Protein AF-Q9S804-F1 (afdb_monomer_lite)

InterPro domains:
  IPR002076 ELO family [PF01151] (26-269)
  IPR002076 ELO family [PTHR11157]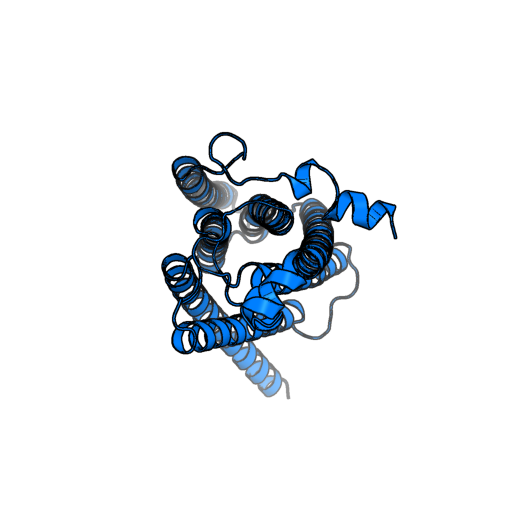 (7-269)

Foldseek 3Di:
DVVLLCVQAVPCCQFFPAQDPVPAPQQDPVSLVCLLVVLVCVLVVLLVVCVVVCVVVVDPFFDDPPCVLLVLLQVLLVLLVSLLVSLVSNLVVVCVVCVVVCVVVVDDSLCCLAFPFAPDGCGGNNNSSLSSVLVSLSSVSVVQVVCCRGVSDRDPLSSLVSSLVNVLSSLCRVQVFGNSSVLSNLVSVLSSVLSVLVSCVSVPHDHDPDPVNLVSVLVSLVVVLVSLVVLVVSQVVDPRGGTSVVSSVVSNVVSVVSNVVSVVVVVVVVVVVVVVVVVVD

pLDDT: mean 91.37, std 6.37, range [58.03, 98.44]

Secondary structure (DSSP, 8-state):
-HHHHIIIIISHHHHT-B--TTTSTT-SHHHHHHHHHHHHHHHHHHHHHHHHHHHHTT--SPPP-TTHHHHHHHHHHHHHHHHHHHHHHHHHHHHHHHHHHHHHHT--HHHHHH-PPTT--SBSHHHHHHHHHHHHHHHHHHHHHHHHHHHS---HHHHHHHHHHHHHHHHHHHTT-TTHHHHHHHHHHHHHHHHHHHHHHHTTPPPPSS-HHHHHHHHHHHHHHHHHHHHHHHHHHSTT--TTHHHHHHHHHHHHHHHHHHHHHHHHHHHHHHHHHHTT-

Sequence (281 aa):
MTTFNYYLAEHPTIVNFRWSPTQSYASTWSFLFTAVSSYIIAAVTLHLLLLITLSLSNRRRGFSLGPIPALHSLTISIISAVIFVGILLSAAAEIRDTRWLWRRTRTTALQWFLCFPVGTRASGRVFFWSYAFYLSRFLHLFRTFFSVIRRRKLSFFQLINQSSLLCISFLWLEYSQSFQVVAILLTTVSYAVVYGYRFWTEIGLRGACFPFVGNCQAILLGCMTVCHVGVLCIHLVKRGGCNGIGAWLFNSVLNAVITLLYLKFYCKTRSMMTKANHNTT

Organism: Arabidopsis thaliana (NCBI:txid3702)

Structure (mmCIF, N/CA/C/O backbone):
data_AF-Q9S804-F1
#
_entry.id   AF-Q9S804-F1
#
loop_
_atom_site.group_PDB
_atom_site.id
_atom_site.type_symbol
_atom_site.label_atom_id
_atom_site.label_alt_id
_atom_site.label_comp_id
_atom_site.label_asym_id
_atom_site.label_entity_id
_atom_site.label_seq_id
_atom_site.pdbx_PDB_ins_code
_atom_site.Cartn_x
_atom_site.Cartn_y
_atom_site.Cartn_z
_atom_site.occupancy
_atom_site.B_iso_or_equiv
_atom_site.auth_seq_id
_atom_site.auth_comp_id
_atom_site.auth_asym_id
_atom_site.auth_atom_id
_atom_site.pdbx_PDB_model_num
ATOM 1 N N . MET A 1 1 ? 3.779 -20.448 -16.461 1.00 58.03 1 MET A N 1
ATOM 2 C CA . MET A 1 1 ? 4.551 -19.283 -15.955 1.00 58.03 1 MET A CA 1
ATOM 3 C C . MET A 1 1 ? 4.546 -18.093 -16.918 1.00 58.03 1 MET A C 1
ATOM 5 O O . MET A 1 1 ? 4.488 -16.968 -16.444 1.00 58.03 1 MET A O 1
ATOM 9 N N . THR A 1 2 ? 4.551 -18.301 -18.239 1.00 79.12 2 THR A N 1
ATOM 10 C CA . THR A 1 2 ? 4.573 -17.224 -19.252 1.00 79.12 2 THR A CA 1
ATOM 11 C C . THR A 1 2 ? 3.346 -16.308 -19.204 1.00 79.12 2 THR A C 1
ATOM 13 O O . THR A 1 2 ? 3.505 -15.094 -19.177 1.00 79.12 2 THR A O 1
ATOM 16 N N . THR A 1 3 ? 2.138 -16.866 -19.085 1.00 85.00 3 THR A N 1
ATOM 17 C CA . THR A 1 3 ? 0.888 -16.084 -19.033 1.00 85.00 3 THR A CA 1
ATOM 18 C C . THR A 1 3 ? 0.801 -15.191 -17.793 1.00 85.00 3 THR A C 1
ATOM 20 O O . THR A 1 3 ? 0.477 -14.013 -17.900 1.00 85.00 3 THR A O 1
ATOM 23 N N . PHE A 1 4 ? 1.155 -15.718 -16.615 1.00 84.06 4 PHE A N 1
ATOM 24 C CA . PHE A 1 4 ? 1.180 -14.936 -15.372 1.00 84.06 4 PHE A CA 1
ATOM 25 C C . PHE A 1 4 ? 2.212 -13.807 -15.426 1.00 84.06 4 PHE A C 1
ATOM 27 O O . PHE A 1 4 ? 1.888 -12.674 -15.081 1.00 84.06 4 PHE A O 1
ATOM 34 N N . ASN A 1 5 ? 3.427 -14.092 -15.906 1.00 83.25 5 ASN A N 1
ATOM 35 C CA . ASN A 1 5 ? 4.448 -13.059 -16.090 1.00 83.25 5 ASN A CA 1
ATOM 36 C C . ASN A 1 5 ? 3.985 -11.987 -17.081 1.00 83.25 5 ASN A C 1
ATOM 38 O O . ASN A 1 5 ? 4.208 -10.802 -16.844 1.00 83.25 5 ASN A O 1
ATOM 42 N N . TYR A 1 6 ? 3.289 -12.387 -18.149 1.00 86.75 6 TYR A N 1
ATOM 43 C CA . TYR A 1 6 ? 2.740 -11.445 -19.112 1.00 86.75 6 TYR A CA 1
ATOM 44 C C . TYR A 1 6 ? 1.743 -10.483 -18.457 1.00 86.75 6 TYR A C 1
ATOM 46 O O . TYR A 1 6 ? 1.973 -9.276 -18.457 1.00 86.75 6 TYR A O 1
ATOM 54 N N . TYR A 1 7 ? 0.692 -10.999 -17.815 1.00 86.12 7 TYR A N 1
ATOM 55 C CA . TYR A 1 7 ? -0.338 -10.153 -17.202 1.00 86.12 7 TYR A CA 1
ATOM 56 C C . TYR A 1 7 ? 0.153 -9.327 -16.013 1.00 86.12 7 TYR A C 1
ATOM 58 O O . TYR A 1 7 ? -0.436 -8.287 -15.738 1.00 86.12 7 TYR A O 1
ATOM 66 N N . LEU A 1 8 ? 1.200 -9.768 -15.306 1.00 86.25 8 LEU A N 1
ATOM 67 C CA . LEU A 1 8 ? 1.691 -9.071 -14.118 1.00 86.25 8 LEU A CA 1
ATOM 68 C C . LEU A 1 8 ? 2.880 -8.137 -14.373 1.00 86.25 8 LEU A C 1
ATOM 70 O O . LEU A 1 8 ? 3.114 -7.249 -13.559 1.00 86.25 8 LEU A O 1
ATOM 74 N N . ALA A 1 9 ? 3.641 -8.308 -15.455 1.00 82.69 9 ALA A N 1
ATOM 75 C CA . ALA A 1 9 ? 4.861 -7.525 -15.676 1.00 82.69 9 ALA A CA 1
ATOM 76 C C . ALA A 1 9 ? 5.056 -7.022 -17.113 1.00 82.69 9 ALA A C 1
ATOM 78 O O . ALA A 1 9 ? 5.684 -5.979 -17.292 1.00 82.69 9 ALA A O 1
ATOM 79 N N . GLU A 1 10 ? 4.554 -7.726 -18.131 1.00 87.31 10 GLU A N 1
ATOM 80 C CA . GLU A 1 10 ? 4.821 -7.403 -19.547 1.00 87.31 10 GLU A CA 1
ATOM 81 C C . GLU A 1 10 ? 3.613 -6.781 -20.271 1.00 87.31 10 GLU A C 1
ATOM 83 O O . GLU A 1 10 ? 3.754 -6.285 -21.387 1.00 87.31 10 GLU A O 1
ATOM 88 N N . HIS A 1 11 ? 2.423 -6.777 -19.661 1.00 91.12 11 HIS A N 1
ATOM 89 C CA . HIS A 1 11 ? 1.225 -6.208 -20.275 1.00 91.12 11 HIS A CA 1
ATOM 90 C C . HIS A 1 11 ? 1.441 -4.717 -20.616 1.00 91.12 11 HIS A C 1
ATOM 92 O O . HIS A 1 11 ? 1.939 -3.975 -19.762 1.00 91.12 11 HIS A O 1
ATOM 98 N N . PRO A 1 12 ? 1.029 -4.224 -21.803 1.00 90.19 12 PRO A N 1
ATOM 99 C CA . PRO A 1 12 ? 1.309 -2.852 -22.242 1.00 90.19 12 PRO A CA 1
ATOM 100 C C . PRO A 1 12 ? 0.874 -1.760 -21.258 1.00 90.19 12 PRO A C 1
ATOM 102 O O . PRO A 1 12 ? 1.576 -0.767 -21.099 1.00 90.19 12 PRO A O 1
ATOM 105 N N . THR A 1 13 ? -0.245 -1.948 -20.552 1.00 90.06 13 THR A N 1
ATOM 106 C CA . THR A 1 13 ? -0.716 -1.020 -19.501 1.00 90.06 13 THR A CA 1
ATOM 107 C C . THR A 1 13 ? 0.238 -0.928 -18.307 1.00 90.06 13 THR A C 1
ATOM 109 O O . THR A 1 13 ? 0.320 0.117 -17.672 1.00 90.06 13 THR A O 1
ATOM 112 N N . ILE A 1 14 ? 0.954 -2.012 -17.998 1.00 91.94 14 ILE A N 1
ATOM 113 C CA . ILE A 1 14 ? 1.923 -2.084 -16.899 1.00 91.94 14 ILE A CA 1
ATOM 114 C C . ILE A 1 14 ? 3.248 -1.473 -17.347 1.00 91.94 14 ILE A C 1
ATOM 116 O O . ILE A 1 14 ? 3.813 -0.632 -16.653 1.00 91.94 14 ILE A O 1
ATOM 120 N N . VAL A 1 15 ? 3.727 -1.864 -18.531 1.00 91.31 15 VAL A N 1
ATOM 121 C CA . VAL A 1 15 ? 5.008 -1.395 -19.078 1.00 91.31 15 VAL A CA 1
ATOM 122 C C . VAL A 1 15 ? 4.972 0.101 -19.388 1.00 91.31 15 VAL A C 1
ATOM 124 O O . VAL A 1 15 ? 5.89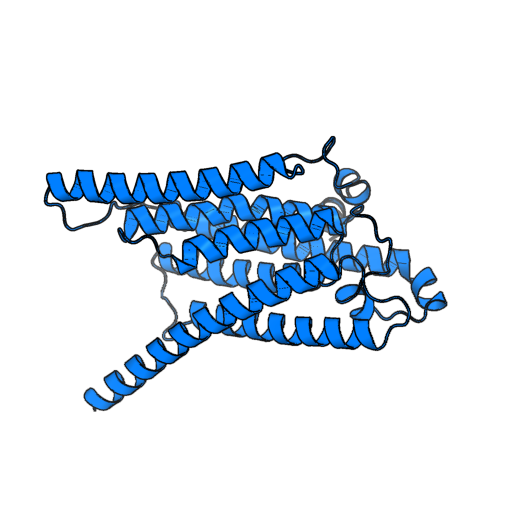5 0.818 -19.018 1.00 91.31 15 VAL A O 1
ATOM 127 N N . ASN A 1 16 ? 3.893 0.592 -20.001 1.00 93.06 16 ASN A N 1
ATOM 128 C CA . ASN A 1 16 ? 3.750 1.999 -20.386 1.00 93.06 16 ASN A CA 1
ATOM 129 C C . ASN A 1 16 ? 3.084 2.859 -19.303 1.00 93.06 16 ASN A C 1
ATOM 131 O O . ASN A 1 16 ? 2.674 3.988 -19.580 1.00 93.06 16 ASN A O 1
ATOM 135 N N . PHE A 1 17 ? 2.940 2.342 -18.079 1.00 95.31 17 PHE A N 1
ATOM 136 C CA . PHE A 1 17 ? 2.331 3.100 -16.996 1.00 95.31 17 PHE A CA 1
ATOM 137 C C . PHE A 1 17 ? 3.103 4.394 -16.735 1.00 95.31 17 PHE A C 1
ATOM 139 O O . PHE A 1 17 ? 4.335 4.404 -16.669 1.00 95.31 17 PHE A O 1
ATOM 146 N N . ARG A 1 18 ? 2.371 5.484 -16.516 1.00 95.06 18 ARG A N 1
ATOM 147 C CA . ARG A 1 18 ? 2.930 6.765 -16.102 1.00 95.06 18 ARG A CA 1
ATOM 148 C C . ARG A 1 18 ? 2.034 7.390 -15.046 1.00 95.06 18 ARG A C 1
ATOM 150 O O . ARG A 1 18 ? 0.860 7.651 -15.294 1.00 95.06 18 ARG A O 1
ATOM 157 N N . TRP A 1 19 ? 2.616 7.683 -13.889 1.00 95.25 19 TRP A N 1
ATOM 158 C CA . TRP A 1 19 ? 1.963 8.502 -12.882 1.00 95.25 19 TRP A CA 1
ATOM 159 C C . TRP A 1 19 ? 1.801 9.921 -13.422 1.00 95.25 19 TRP A C 1
ATOM 161 O O . TRP A 1 19 ? 2.779 10.597 -13.757 1.00 95.25 19 TRP A O 1
ATOM 171 N N . SER A 1 20 ? 0.554 10.352 -13.565 1.00 93.44 20 SER A N 1
ATOM 172 C CA . SER A 1 20 ? 0.231 11.692 -14.033 1.00 93.44 20 SER A CA 1
ATOM 173 C C . SER A 1 20 ? -1.187 12.089 -13.619 1.00 93.44 20 SER A C 1
ATOM 175 O O . SER A 1 20 ? -2.093 11.266 -13.788 1.00 93.44 20 SER A O 1
ATOM 177 N N . PRO A 1 21 ? -1.403 13.354 -13.203 1.00 90.69 21 PRO A N 1
ATOM 178 C CA . PRO A 1 21 ? -2.723 13.958 -12.988 1.00 90.69 21 PRO A CA 1
ATOM 179 C C . PRO A 1 21 ? -3.753 13.710 -14.093 1.00 90.69 21 PRO A C 1
ATOM 181 O O . PRO A 1 21 ? -4.944 13.636 -13.809 1.00 90.69 21 PRO A O 1
ATOM 184 N N . THR A 1 22 ? -3.314 13.583 -15.349 1.00 88.69 22 THR A N 1
ATOM 185 C CA . THR A 1 22 ? -4.209 13.450 -16.509 1.00 88.69 22 THR A CA 1
ATOM 186 C C . THR A 1 22 ? -4.566 12.006 -16.856 1.00 88.69 22 THR A C 1
ATOM 188 O O . THR A 1 22 ? -5.559 11.778 -17.537 1.00 88.69 22 THR A O 1
ATOM 191 N N . GLN A 1 23 ? -3.769 11.030 -16.413 1.00 88.12 23 GLN A N 1
ATOM 192 C CA . GLN A 1 23 ? -3.918 9.618 -16.801 1.00 88.12 23 GLN A CA 1
ATOM 193 C C . GLN A 1 23 ? -4.246 8.703 -15.618 1.00 88.12 23 GLN A C 1
ATOM 195 O O . GLN A 1 23 ? -4.840 7.644 -15.797 1.00 88.12 23 GLN A O 1
ATOM 200 N N . SER A 1 24 ? -3.841 9.085 -14.407 1.00 91.50 24 SER A N 1
ATOM 201 C CA . SER A 1 24 ? -3.992 8.273 -13.202 1.00 91.50 24 SER A CA 1
ATOM 202 C C . SER A 1 24 ? -5.101 8.839 -12.323 1.00 91.50 24 SER A C 1
ATOM 204 O O . SER A 1 24 ? -5.010 9.969 -11.845 1.00 91.50 24 SER A O 1
ATOM 206 N N . TYR A 1 25 ? -6.133 8.045 -12.045 1.00 90.44 25 TYR A N 1
ATOM 207 C CA . TYR A 1 25 ? -7.139 8.414 -11.049 1.00 90.44 25 TYR A CA 1
ATOM 208 C C . TYR A 1 25 ? -6.485 8.609 -9.672 1.00 90.44 25 TYR A C 1
ATOM 210 O O . TYR A 1 25 ? -5.550 7.881 -9.327 1.00 90.44 25 TYR A O 1
ATOM 218 N N . ALA A 1 26 ? -7.002 9.556 -8.882 1.00 92.50 26 ALA A N 1
ATOM 219 C CA . ALA A 1 26 ? -6.529 9.869 -7.530 1.00 92.50 26 ALA A CA 1
ATOM 220 C C . ALA A 1 26 ? -5.083 10.403 -7.437 1.00 92.50 26 ALA A C 1
ATOM 222 O O . ALA A 1 26 ? -4.452 10.313 -6.389 1.00 92.50 26 ALA A O 1
ATOM 223 N N . SER A 1 27 ? -4.549 10.978 -8.516 1.00 93.69 27 SER A N 1
ATOM 224 C CA . SER A 1 27 ? -3.155 11.445 -8.570 1.00 93.69 27 SER A CA 1
ATOM 225 C C . SER A 1 27 ? -2.938 12.924 -8.251 1.00 93.69 27 SER A C 1
ATOM 227 O O . SER A 1 27 ? -1.800 13.381 -8.216 1.00 93.69 27 SER A O 1
ATOM 229 N N . THR A 1 28 ? -3.996 13.686 -7.968 1.00 96.00 28 THR A N 1
ATOM 230 C CA . THR A 1 28 ? -3.864 15.103 -7.611 1.00 96.00 28 THR A CA 1
ATOM 231 C C . THR A 1 28 ? -3.737 15.305 -6.104 1.00 96.00 28 THR A C 1
ATOM 233 O O . THR A 1 28 ? -4.358 14.610 -5.298 1.00 96.00 28 THR A O 1
ATOM 236 N N . TRP A 1 29 ? -2.986 16.333 -5.715 1.00 96.25 29 TRP A N 1
ATOM 237 C CA . TRP A 1 29 ? -2.877 16.770 -4.322 1.00 96.25 29 TRP A CA 1
ATOM 238 C C . TRP A 1 29 ? -4.238 17.120 -3.714 1.00 96.25 29 TRP A C 1
ATOM 240 O O . TRP A 1 29 ? -4.554 16.683 -2.608 1.00 96.25 29 TRP A O 1
ATOM 250 N N . SER A 1 30 ? -5.086 17.839 -4.456 1.00 96.69 30 SER A N 1
ATOM 251 C CA . SER A 1 30 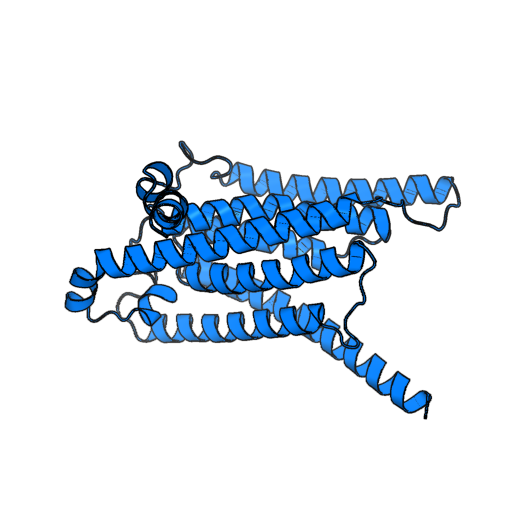? -6.443 18.175 -4.008 1.00 96.69 30 SER A CA 1
ATOM 252 C C . SER A 1 30 ? -7.278 16.926 -3.732 1.00 96.69 30 SER A C 1
ATOM 254 O O . SER A 1 30 ? -8.014 16.890 -2.744 1.00 96.69 30 SER A O 1
ATOM 256 N N . PHE A 1 31 ? -7.133 15.878 -4.553 1.00 96.75 31 PHE A N 1
ATOM 257 C CA . PHE A 1 31 ? -7.793 14.603 -4.301 1.00 96.75 31 PHE A CA 1
ATOM 258 C C . PHE A 1 31 ? -7.282 13.959 -3.012 1.00 96.75 31 PHE A C 1
ATOM 260 O O . PHE A 1 31 ? -8.096 13.549 -2.191 1.00 96.75 31 PHE A O 1
ATOM 267 N N . LEU A 1 32 ? -5.962 13.914 -2.792 1.00 96.88 32 LEU A N 1
ATOM 268 C CA . LEU A 1 32 ? -5.387 13.356 -1.566 1.00 96.88 32 LEU A CA 1
ATOM 269 C C . LEU A 1 32 ? -5.932 14.057 -0.315 1.00 96.88 32 LEU A C 1
ATOM 271 O O . LEU A 1 32 ? -6.419 13.389 0.597 1.00 96.88 32 LEU A O 1
ATOM 275 N N . PHE A 1 33 ? -5.876 15.391 -0.270 1.00 97.12 33 PHE A N 1
ATOM 276 C CA . PHE A 1 33 ? -6.362 16.150 0.884 1.00 97.12 33 PHE A CA 1
ATOM 277 C C . PHE A 1 33 ? -7.860 15.948 1.103 1.00 97.12 33 PHE A C 1
ATOM 279 O O . PHE A 1 33 ? -8.292 15.722 2.232 1.00 97.12 33 PHE A O 1
ATOM 286 N N . THR A 1 34 ? -8.649 15.951 0.029 1.00 97.56 34 THR A N 1
ATOM 287 C CA . THR A 1 34 ? -10.092 15.692 0.105 1.00 97.56 34 THR A CA 1
ATOM 288 C C . THR A 1 34 ? -10.375 14.274 0.595 1.00 97.56 34 THR A C 1
ATOM 290 O O . THR A 1 34 ? -11.236 14.078 1.450 1.00 97.56 34 THR A O 1
ATOM 293 N N . ALA A 1 35 ? -9.628 13.276 0.123 1.00 97.56 35 ALA A N 1
ATOM 294 C CA . ALA A 1 35 ? -9.764 11.885 0.540 1.00 97.56 35 ALA A CA 1
ATOM 295 C C . ALA A 1 35 ? -9.425 11.690 2.025 1.00 97.56 35 ALA A C 1
ATOM 297 O O . ALA A 1 35 ? -10.172 11.036 2.748 1.00 97.56 35 ALA A O 1
ATOM 298 N N . VAL A 1 36 ? -8.332 12.288 2.508 1.00 97.25 36 VAL A N 1
ATOM 299 C CA . VAL A 1 36 ? -7.937 12.202 3.923 1.00 97.25 36 VAL A CA 1
ATOM 300 C C . VAL A 1 36 ? -8.948 12.923 4.817 1.00 97.25 36 VAL A C 1
ATOM 302 O O . VAL A 1 36 ? -9.395 12.355 5.815 1.00 97.25 36 VAL A O 1
ATOM 305 N N . SER A 1 37 ? -9.348 14.141 4.448 1.00 97.38 37 SER A N 1
ATOM 306 C CA . SER A 1 37 ? -10.326 14.929 5.205 1.00 97.38 37 SER A CA 1
ATOM 307 C C . SER A 1 37 ? -11.690 14.246 5.250 1.00 97.38 37 SER A C 1
ATOM 309 O O . SER A 1 37 ? -12.257 14.083 6.327 1.00 97.38 37 SER A O 1
ATOM 311 N N . SER A 1 38 ? -12.194 13.772 4.107 1.00 97.31 38 SER A N 1
ATOM 312 C CA . SER A 1 38 ? -13.468 13.044 4.029 1.00 97.31 38 SER A CA 1
ATOM 313 C C . SER A 1 38 ? -13.434 11.739 4.823 1.00 97.31 38 SER A C 1
ATOM 315 O O . SER A 1 38 ? -14.389 11.447 5.537 1.00 97.31 38 SER A O 1
ATOM 317 N N . TYR A 1 39 ? -12.326 10.993 4.790 1.00 97.62 39 TYR A N 1
ATOM 318 C CA . TYR A 1 39 ? -12.137 9.802 5.618 1.00 97.62 39 TYR A CA 1
ATOM 319 C C . TYR A 1 39 ? -12.203 10.121 7.118 1.00 97.62 39 TYR A C 1
ATOM 321 O O . TYR A 1 39 ? -12.915 9.437 7.857 1.00 97.62 39 TYR A O 1
ATOM 329 N N . ILE A 1 40 ? -11.496 11.162 7.571 1.00 97.00 40 ILE A N 1
ATOM 330 C CA . ILE A 1 40 ? -11.492 11.575 8.980 1.00 97.00 40 ILE A CA 1
ATOM 331 C C . ILE A 1 40 ? -12.885 12.034 9.410 1.00 97.00 40 ILE A C 1
ATOM 333 O O . ILE A 1 40 ? -13.399 11.540 10.415 1.00 97.00 40 ILE A O 1
ATOM 337 N N . ILE A 1 41 ? -13.511 12.925 8.636 1.00 97.31 41 ILE A N 1
ATOM 338 C CA . ILE A 1 41 ? -14.857 13.439 8.913 1.00 97.31 41 ILE A CA 1
ATOM 339 C C . ILE A 1 41 ? -15.850 12.280 8.963 1.00 97.31 41 ILE A C 1
ATOM 341 O O . ILE A 1 41 ? -16.567 12.141 9.946 1.00 97.31 41 ILE A O 1
ATOM 345 N N . ALA A 1 42 ? -15.851 11.389 7.969 1.00 97.06 42 ALA A N 1
ATOM 346 C CA . ALA A 1 42 ? -16.761 10.250 7.937 1.00 97.06 42 ALA A CA 1
ATOM 347 C C . ALA A 1 42 ? -16.557 9.306 9.133 1.00 97.06 42 ALA A C 1
ATOM 349 O O . ALA A 1 42 ? -17.533 8.848 9.726 1.00 97.06 42 ALA A O 1
ATOM 350 N N . ALA A 1 43 ? -15.309 9.024 9.523 1.00 96.69 43 ALA A N 1
ATOM 351 C CA . ALA A 1 43 ? -15.017 8.168 10.671 1.00 96.69 43 ALA A CA 1
ATOM 352 C C . ALA A 1 43 ? -15.458 8.802 12.002 1.00 96.69 43 ALA A C 1
ATOM 354 O O . ALA A 1 43 ? -16.015 8.106 12.856 1.00 96.69 43 ALA A O 1
ATOM 355 N N . VAL A 1 44 ? -15.234 10.109 12.174 1.00 95.88 44 VAL A N 1
ATOM 356 C CA . VAL A 1 44 ? -15.654 10.866 13.364 1.00 95.88 44 VAL A CA 1
ATOM 357 C C . VAL A 1 44 ? -17.173 10.988 13.413 1.00 95.88 44 VAL A C 1
ATOM 359 O O . VAL A 1 44 ? -17.765 10.631 14.428 1.00 95.88 44 VAL A O 1
ATOM 362 N N . THR A 1 45 ? -17.819 11.394 12.321 1.00 95.81 45 THR A N 1
ATOM 363 C CA . THR A 1 45 ? -19.280 11.495 12.230 1.00 95.81 45 THR A CA 1
ATOM 364 C C . THR A 1 45 ? -19.937 10.149 12.507 1.00 95.81 45 THR A C 1
ATOM 366 O O . THR A 1 45 ? -20.838 10.078 13.337 1.00 95.81 45 THR A O 1
ATOM 369 N N . LEU A 1 46 ? -19.449 9.054 11.911 1.00 94.81 46 LEU A N 1
ATOM 370 C CA . LEU A 1 46 ? -19.958 7.715 12.212 1.00 94.81 46 LEU A CA 1
ATOM 371 C C . LEU A 1 46 ? -19.795 7.366 13.696 1.00 94.81 46 LEU A C 1
ATOM 373 O O . LEU A 1 46 ? -20.710 6.816 14.305 1.00 94.81 46 LEU A O 1
ATOM 377 N N . HIS A 1 47 ? -18.641 7.679 14.289 1.00 94.19 47 HIS A N 1
ATOM 378 C CA . HIS A 1 47 ? -18.406 7.426 15.705 1.00 94.19 47 HIS A CA 1
ATOM 379 C C . HIS A 1 47 ? -19.379 8.211 16.595 1.00 94.19 47 HIS A C 1
ATOM 381 O O . HIS A 1 47 ? -19.992 7.611 17.476 1.00 94.19 47 HIS A O 1
ATOM 387 N N . LEU A 1 48 ? -19.572 9.507 16.334 1.00 93.69 48 LEU A N 1
ATOM 388 C CA . LEU A 1 48 ? -20.487 10.373 17.082 1.00 93.69 48 LEU A CA 1
ATOM 389 C C . LEU A 1 48 ? -21.949 9.940 16.921 1.00 93.69 48 LEU A C 1
ATOM 391 O O . LEU A 1 48 ? -22.656 9.808 17.917 1.00 93.69 48 LEU A O 1
ATOM 395 N N . LEU A 1 49 ? -22.388 9.637 15.696 1.00 92.88 49 LEU A N 1
ATOM 396 C CA . LEU A 1 49 ? -23.740 9.139 15.432 1.00 92.88 49 LEU A CA 1
ATOM 397 C C . LEU A 1 49 ? -24.009 7.827 16.171 1.00 92.88 49 LEU A C 1
ATOM 399 O O . LEU A 1 49 ? -25.071 7.663 16.770 1.00 92.88 49 LEU A O 1
ATOM 403 N N . LEU A 1 50 ? -23.047 6.901 16.183 1.00 90.69 50 LEU A N 1
ATOM 404 C CA . LEU A 1 50 ? -23.170 5.657 16.941 1.00 90.69 50 LEU A CA 1
ATOM 405 C C . LEU A 1 50 ? -23.214 5.910 18.450 1.00 90.69 50 LEU A C 1
ATOM 407 O O . LEU A 1 50 ? -23.988 5.257 19.140 1.00 90.69 50 LEU A O 1
ATOM 411 N N . LEU A 1 51 ? -22.426 6.853 18.972 1.00 89.38 51 LEU A N 1
ATOM 412 C CA . LEU A 1 51 ? -22.493 7.221 20.387 1.00 89.38 51 LEU A CA 1
ATOM 413 C C . LEU A 1 51 ? -23.870 7.796 20.753 1.00 89.38 51 LEU A C 1
ATOM 415 O O . LEU A 1 51 ? -24.458 7.348 21.734 1.00 89.38 51 LEU A O 1
ATOM 419 N N . ILE A 1 52 ? -24.413 8.712 19.945 1.00 90.19 52 ILE A N 1
ATOM 420 C CA . ILE A 1 52 ? -25.717 9.351 20.181 1.00 90.19 52 ILE A CA 1
ATOM 421 C C . ILE A 1 52 ? -26.855 8.330 20.080 1.00 90.19 52 ILE A C 1
ATOM 423 O O . ILE A 1 52 ? -27.594 8.124 21.040 1.00 90.19 52 ILE A O 1
ATOM 427 N N . THR A 1 53 ? -26.977 7.643 18.943 1.00 87.81 53 THR A N 1
ATOM 428 C CA . THR A 1 53 ? -28.080 6.698 18.684 1.00 87.81 53 THR A CA 1
ATOM 429 C C . THR A 1 53 ? -28.116 5.546 19.689 1.00 87.81 53 THR A C 1
ATOM 431 O O . THR A 1 53 ? -29.188 5.112 20.111 1.00 87.81 53 THR A O 1
ATOM 434 N N . LEU A 1 54 ? -26.952 5.047 20.115 1.00 81.94 54 LEU A N 1
ATOM 435 C CA . LEU A 1 54 ? -26.874 3.935 21.062 1.00 81.94 54 LEU A CA 1
ATOM 436 C C . LEU A 1 54 ? -27.019 4.383 22.519 1.00 81.94 54 LEU A C 1
ATOM 438 O O . LEU A 1 54 ? -27.531 3.589 23.310 1.00 81.94 54 LEU A O 1
ATOM 442 N N . SER A 1 55 ? -26.617 5.617 22.854 1.00 85.06 55 SER A N 1
ATOM 443 C CA . SER A 1 55 ? -26.934 6.251 24.141 1.00 85.06 55 SER A CA 1
ATOM 444 C C . SER A 1 55 ? -28.451 6.359 24.313 1.00 85.06 55 SER A C 1
ATOM 446 O O . SER A 1 55 ? -28.993 5.873 25.302 1.00 85.06 55 SER A O 1
ATOM 448 N N . LEU A 1 56 ? -29.150 6.851 23.283 1.00 87.19 56 LEU A N 1
ATOM 449 C CA . LEU A 1 56 ? -30.613 6.944 23.268 1.00 87.19 56 LEU A CA 1
ATOM 450 C C . LEU A 1 56 ? -31.299 5.570 23.348 1.00 87.19 56 LEU A C 1
ATOM 452 O O . LEU A 1 56 ? -32.311 5.421 24.022 1.00 87.19 56 LEU A O 1
ATOM 456 N N . SER A 1 57 ? -30.750 4.541 22.694 1.00 83.62 57 SER A N 1
ATOM 457 C CA . SER A 1 57 ? -31.345 3.195 22.689 1.00 83.62 57 SER A CA 1
ATOM 458 C C . SER A 1 57 ? -30.975 2.331 23.911 1.00 83.62 57 SER A C 1
ATOM 460 O O . SER A 1 57 ? -31.377 1.166 23.946 1.00 83.62 57 SER A O 1
ATOM 462 N N . ASN A 1 58 ? -30.166 2.823 24.861 1.00 79.06 58 ASN A N 1
ATOM 463 C CA . ASN A 1 58 ? -29.602 2.064 25.995 1.00 79.06 58 ASN A CA 1
ATOM 464 C C . ASN A 1 58 ? -28.948 0.711 25.600 1.00 79.06 58 ASN A C 1
ATOM 466 O O . ASN A 1 58 ? -28.824 -0.224 26.396 1.00 79.06 58 ASN A O 1
ATOM 470 N N . ARG A 1 59 ? -28.513 0.565 24.339 1.00 73.00 59 ARG A N 1
ATOM 471 C CA . ARG A 1 59 ? -27.886 -0.673 23.851 1.00 73.00 59 ARG A CA 1
ATOM 472 C C . ARG A 1 59 ? -26.415 -0.666 24.227 1.00 73.00 59 ARG A C 1
ATOM 474 O O . ARG A 1 59 ? -25.689 0.250 23.847 1.00 73.00 59 ARG A O 1
ATOM 481 N N . ARG A 1 60 ? -25.918 -1.747 24.838 1.00 70.88 60 ARG A N 1
ATOM 482 C CA . ARG A 1 60 ? -24.485 -1.913 25.180 1.00 70.88 60 ARG A CA 1
ATOM 483 C C . ARG A 1 60 ? -23.637 -2.612 24.107 1.00 70.88 60 ARG A C 1
ATOM 485 O O . ARG A 1 60 ? -22.413 -2.520 24.151 1.00 70.88 60 ARG A O 1
ATOM 492 N N . ARG A 1 61 ? -24.248 -3.280 23.120 1.00 73.06 61 ARG A N 1
ATOM 493 C CA . ARG A 1 61 ? -23.531 -4.099 22.121 1.00 73.06 61 ARG A CA 1
ATOM 494 C C . ARG A 1 61 ? -23.379 -3.397 20.766 1.00 73.06 61 ARG A C 1
ATOM 496 O O . ARG A 1 61 ? -24.331 -2.796 20.272 1.00 73.06 61 ARG A O 1
ATOM 503 N N . GLY A 1 62 ? -22.179 -3.431 20.179 1.00 73.81 62 GLY A N 1
ATOM 504 C CA . GLY A 1 62 ? -21.950 -2.973 18.799 1.00 73.81 62 GLY A CA 1
ATOM 505 C C . GLY A 1 62 ? -22.769 -3.772 17.780 1.00 73.81 62 GLY A C 1
ATOM 506 O O . GLY A 1 62 ? -23.346 -4.809 18.118 1.00 73.81 62 GLY A O 1
ATOM 507 N N . PHE A 1 63 ? -22.819 -3.297 16.538 1.00 80.31 63 PHE A N 1
ATOM 508 C CA . PHE A 1 63 ? -23.554 -3.994 15.483 1.00 80.31 63 PHE A CA 1
ATOM 509 C C . PHE A 1 63 ? -22.758 -5.204 14.982 1.00 80.31 63 PHE A C 1
ATOM 511 O O . PHE A 1 63 ? -21.538 -5.136 14.795 1.00 80.31 63 PHE A O 1
ATOM 518 N N . SER A 1 64 ? -23.452 -6.325 14.769 1.00 84.62 64 SER A N 1
ATOM 519 C CA . SER A 1 64 ? -22.868 -7.476 14.083 1.00 84.62 64 SER A CA 1
ATOM 520 C C . SER A 1 64 ? -22.755 -7.151 12.596 1.00 84.62 64 SER A C 1
ATOM 522 O O . SER A 1 64 ? -23.751 -6.843 11.955 1.00 84.62 64 SER A O 1
ATOM 524 N N . LEU A 1 65 ? -21.539 -7.211 12.054 1.00 85.50 65 LEU A N 1
ATOM 525 C CA . LEU A 1 65 ? -21.262 -6.970 10.630 1.00 85.50 65 LEU A CA 1
ATOM 526 C C . LEU A 1 65 ? -21.391 -8.244 9.774 1.00 85.50 65 LEU A C 1
ATOM 528 O O . LEU A 1 65 ? -21.038 -8.226 8.596 1.00 85.50 65 LEU A O 1
ATOM 532 N N . GLY A 1 66 ? -21.827 -9.361 10.366 1.00 88.50 66 GLY A N 1
ATOM 533 C CA . GLY A 1 66 ? -21.903 -10.650 9.677 1.00 88.50 66 GLY A CA 1
ATOM 534 C C . GLY A 1 66 ? -20.562 -11.053 9.029 1.00 88.50 66 GLY A C 1
ATOM 535 O O . GLY A 1 66 ? -19.505 -10.797 9.621 1.00 88.50 66 GLY A O 1
ATOM 536 N N . PRO A 1 67 ? -20.581 -11.648 7.819 1.00 91.44 67 PRO A N 1
ATOM 537 C CA . PRO A 1 67 ? -19.384 -12.131 7.126 1.00 91.44 67 PRO A CA 1
ATOM 538 C C . PRO A 1 67 ? -18.584 -11.027 6.413 1.00 91.44 67 PRO A C 1
ATOM 540 O O . PRO A 1 67 ? -17.506 -11.303 5.886 1.00 91.44 67 PRO A O 1
ATOM 543 N N . ILE A 1 68 ? -19.070 -9.777 6.391 1.00 93.56 68 ILE A N 1
ATOM 544 C CA . ILE A 1 68 ? -18.456 -8.674 5.626 1.00 93.56 68 ILE A CA 1
ATOM 545 C C . ILE A 1 68 ? -16.966 -8.495 5.972 1.00 93.56 68 ILE A C 1
ATOM 547 O O . ILE A 1 68 ? -16.150 -8.391 5.055 1.00 93.56 68 ILE A O 1
ATOM 551 N N . PRO A 1 69 ? -16.549 -8.508 7.254 1.00 93.19 69 PRO A N 1
ATOM 552 C CA . PRO A 1 69 ? -15.141 -8.313 7.590 1.00 93.19 69 PRO A CA 1
ATOM 553 C C . PRO A 1 69 ? -14.257 -9.499 7.193 1.00 93.19 69 PRO A C 1
ATOM 555 O O . PRO A 1 69 ? -13.105 -9.267 6.836 1.00 93.19 69 PRO A O 1
ATOM 558 N N . ALA A 1 70 ? -14.808 -10.720 7.167 1.00 94.50 70 ALA A N 1
ATOM 559 C CA . ALA A 1 70 ? -14.108 -11.910 6.685 1.00 94.50 70 ALA A CA 1
ATOM 560 C C . ALA A 1 70 ? -13.826 -11.796 5.182 1.00 94.50 70 ALA A C 1
ATOM 562 O O . ALA A 1 70 ? -12.674 -11.901 4.762 1.00 94.50 70 ALA A O 1
ATOM 563 N N . LEU A 1 71 ? -14.855 -11.482 4.385 1.00 96.25 71 LEU A N 1
ATOM 564 C CA . LEU A 1 71 ? -14.709 -11.244 2.945 1.00 96.25 71 LEU A CA 1
ATOM 565 C C . LEU A 1 71 ? -13.720 -10.114 2.667 1.00 96.25 71 LEU A C 1
ATOM 567 O O . LEU A 1 71 ? -12.844 -10.245 1.819 1.00 96.25 71 LEU A O 1
ATOM 571 N N . HIS A 1 72 ? -13.796 -9.027 3.433 1.00 96.69 72 HIS A N 1
ATOM 572 C CA . HIS A 1 72 ? -12.842 -7.936 3.317 1.00 96.69 72 HIS A CA 1
ATOM 573 C C . HIS A 1 72 ? -11.402 -8.380 3.616 1.00 96.69 72 HIS A C 1
ATOM 575 O O . HIS A 1 72 ? -10.491 -8.050 2.858 1.00 96.69 72 HIS A O 1
ATOM 581 N N . SER A 1 73 ? -11.181 -9.135 4.697 1.00 97.00 73 SER A N 1
ATOM 582 C CA . SER A 1 73 ? -9.863 -9.679 5.038 1.00 97.00 73 SER A CA 1
ATOM 583 C C . SER A 1 73 ? -9.319 -10.572 3.914 1.00 97.00 73 SER A C 1
ATOM 585 O O . SER A 1 73 ? -8.156 -10.432 3.536 1.00 97.00 73 SER A O 1
ATOM 587 N N . LEU A 1 74 ? -10.160 -11.423 3.322 1.00 97.50 74 LEU A N 1
ATOM 588 C CA . LEU A 1 74 ? -9.785 -12.253 2.177 1.00 97.50 74 LEU A CA 1
ATOM 589 C C . LEU A 1 74 ? -9.393 -11.401 0.961 1.00 97.50 74 LEU A C 1
ATOM 591 O O . LEU A 1 74 ? -8.307 -11.581 0.413 1.00 97.50 74 LEU A O 1
ATOM 595 N N . THR A 1 75 ? -10.223 -10.424 0.587 1.00 97.81 75 THR A N 1
ATOM 596 C CA . THR A 1 75 ? -9.959 -9.517 -0.539 1.00 97.81 75 THR A CA 1
ATOM 597 C C . THR A 1 75 ? -8.637 -8.772 -0.368 1.00 97.81 75 THR A C 1
ATOM 599 O O . THR A 1 75 ? -7.824 -8.735 -1.290 1.00 97.81 75 THR A O 1
ATOM 602 N N . ILE A 1 76 ? -8.373 -8.216 0.819 1.00 97.94 76 ILE A N 1
ATOM 603 C CA . ILE A 1 76 ? -7.103 -7.535 1.100 1.00 97.94 76 ILE A CA 1
ATOM 604 C C . ILE A 1 76 ? -5.918 -8.500 1.015 1.00 97.94 76 ILE A C 1
ATOM 606 O O . ILE A 1 76 ? -4.867 -8.116 0.499 1.00 97.94 76 ILE A O 1
ATOM 610 N N . SER A 1 77 ? -6.068 -9.730 1.511 1.00 98.19 77 SER A N 1
ATOM 611 C CA . SER A 1 77 ? -5.010 -10.741 1.457 1.00 98.19 77 SER A CA 1
ATOM 612 C C . SER A 1 77 ? -4.647 -11.089 0.010 1.00 98.19 77 SER A C 1
ATOM 614 O O . SER A 1 77 ? -3.476 -10.987 -0.359 1.00 98.19 77 SER A O 1
ATOM 616 N N . ILE A 1 78 ? -5.648 -11.378 -0.832 1.00 98.31 78 ILE A N 1
ATOM 617 C CA . ILE A 1 78 ? -5.459 -11.701 -2.254 1.00 98.31 78 ILE A CA 1
ATOM 618 C C . ILE A 1 78 ? -4.833 -10.522 -3.001 1.00 98.31 78 ILE A C 1
ATOM 620 O O . ILE A 1 78 ? -3.815 -10.695 -3.666 1.00 98.31 78 ILE A O 1
ATOM 624 N N . ILE A 1 79 ? -5.381 -9.310 -2.851 1.00 98.19 79 ILE A N 1
ATOM 625 C CA . ILE A 1 79 ? -4.833 -8.108 -3.501 1.00 98.19 79 ILE A CA 1
ATOM 626 C C . ILE A 1 79 ? -3.379 -7.882 -3.079 1.00 98.19 79 ILE A C 1
ATOM 628 O O . ILE A 1 79 ? -2.533 -7.582 -3.917 1.00 98.19 79 ILE A O 1
ATOM 632 N N . SER A 1 80 ? -3.061 -8.065 -1.795 1.00 98.44 80 SER A N 1
ATOM 633 C CA . SER A 1 80 ? -1.689 -7.907 -1.302 1.00 98.44 80 SER A CA 1
ATOM 634 C C . SER A 1 80 ? -0.748 -8.952 -1.900 1.00 98.44 80 SER A C 1
ATOM 636 O O . SER A 1 80 ? 0.360 -8.601 -2.294 1.00 98.44 80 SER A O 1
ATOM 638 N N . ALA A 1 81 ? -1.184 -10.208 -2.028 1.00 98.19 81 ALA A N 1
ATOM 639 C CA . ALA A 1 81 ? -0.401 -11.257 -2.678 1.00 98.19 81 ALA A CA 1
ATOM 640 C C . ALA A 1 81 ? -0.167 -10.960 -4.170 1.00 98.19 81 ALA A C 1
ATOM 642 O O . ALA A 1 81 ? 0.954 -11.098 -4.655 1.00 98.19 81 ALA A O 1
ATOM 643 N N . VAL A 1 82 ? -1.191 -10.482 -4.884 1.00 97.38 82 VAL A N 1
ATOM 644 C CA . VAL A 1 82 ? -1.074 -10.089 -6.298 1.00 97.38 82 VAL A CA 1
ATOM 645 C C . VAL A 1 82 ? -0.096 -8.927 -6.463 1.00 97.38 82 VAL A C 1
ATOM 647 O O . VAL A 1 82 ? 0.793 -9.006 -7.306 1.00 97.38 82 VAL A O 1
ATOM 650 N N . ILE A 1 83 ? -0.194 -7.886 -5.627 1.00 98.06 83 ILE A N 1
ATOM 651 C CA . ILE A 1 83 ? 0.744 -6.754 -5.661 1.00 98.06 83 ILE A CA 1
ATOM 652 C C . ILE A 1 83 ? 2.163 -7.216 -5.333 1.00 98.06 83 ILE A C 1
ATOM 654 O O . ILE A 1 83 ? 3.096 -6.781 -6.000 1.00 98.06 83 ILE A O 1
ATOM 658 N N . PHE A 1 84 ? 2.339 -8.102 -4.347 1.00 98.31 84 PHE A N 1
ATOM 659 C CA . PHE A 1 84 ? 3.645 -8.657 -3.989 1.00 98.31 84 PHE A CA 1
ATOM 660 C C . PHE A 1 84 ? 4.300 -9.379 -5.173 1.00 98.31 84 PHE A C 1
ATOM 662 O O . PHE A 1 84 ? 5.453 -9.111 -5.505 1.00 98.31 84 PHE A O 1
ATOM 669 N N . VAL A 1 85 ? 3.565 -10.271 -5.839 1.00 97.31 85 VAL A N 1
ATOM 670 C CA . VAL A 1 85 ? 4.084 -10.993 -7.009 1.00 97.31 85 VAL A CA 1
ATOM 671 C C . VAL A 1 85 ? 4.335 -10.022 -8.164 1.00 97.31 85 VAL A C 1
ATOM 673 O O . VAL A 1 85 ? 5.390 -10.072 -8.791 1.00 97.31 85 VAL A O 1
ATOM 676 N N . GLY A 1 86 ? 3.409 -9.097 -8.407 1.00 97.06 86 GLY A N 1
ATOM 677 C CA . GLY A 1 86 ? 3.507 -8.096 -9.460 1.00 97.06 86 GLY A CA 1
ATOM 678 C C . GLY A 1 86 ? 4.724 -7.181 -9.326 1.00 97.06 86 GLY A C 1
ATOM 679 O O . GLY A 1 86 ? 5.506 -7.058 -10.271 1.00 97.06 86 GLY A O 1
ATOM 680 N N . ILE A 1 87 ? 4.942 -6.591 -8.144 1.00 96.56 87 ILE A N 1
ATOM 681 C CA . ILE A 1 87 ? 6.104 -5.732 -7.873 1.00 96.56 87 ILE A CA 1
ATOM 682 C C . ILE A 1 87 ? 7.408 -6.542 -7.920 1.00 96.56 87 ILE A C 1
ATOM 684 O O . ILE A 1 87 ? 8.404 -6.039 -8.430 1.00 96.56 87 ILE A O 1
ATOM 688 N N . LEU A 1 88 ? 7.412 -7.799 -7.453 1.00 96.31 88 LEU A N 1
ATOM 689 C CA . LEU A 1 88 ? 8.595 -8.663 -7.481 1.00 96.31 88 LEU A CA 1
ATOM 690 C C . LEU A 1 88 ? 9.016 -8.995 -8.917 1.00 96.31 88 LEU A C 1
ATOM 692 O O . LEU A 1 88 ? 10.183 -8.828 -9.271 1.00 96.31 88 LEU A O 1
ATOM 696 N N . LEU A 1 89 ? 8.065 -9.425 -9.751 1.00 95.19 89 LEU A N 1
ATOM 697 C CA . LEU A 1 89 ? 8.309 -9.724 -11.164 1.00 95.19 89 LEU A CA 1
ATOM 698 C C . LEU A 1 89 ? 8.693 -8.465 -11.943 1.00 95.19 89 LEU A C 1
ATOM 700 O O . LEU A 1 89 ? 9.628 -8.496 -12.739 1.00 95.19 89 LEU A O 1
ATOM 704 N N . SER A 1 90 ? 8.019 -7.346 -11.675 1.00 95.06 90 SER A N 1
ATOM 705 C CA . SER A 1 90 ? 8.315 -6.06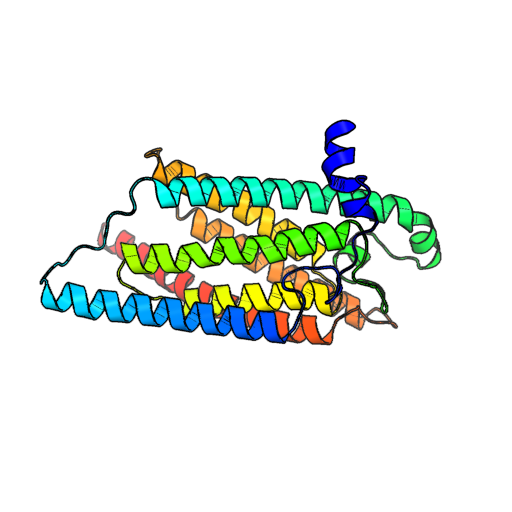1 -12.311 1.00 95.06 90 SER A CA 1
ATOM 706 C C . SER A 1 90 ? 9.695 -5.539 -11.934 1.00 95.06 90 SER A C 1
ATOM 708 O O . SER A 1 90 ? 10.419 -5.066 -12.803 1.00 95.06 90 SER A O 1
ATOM 710 N N . ALA A 1 91 ? 10.098 -5.673 -10.667 1.00 94.00 91 ALA A N 1
ATOM 711 C CA . ALA A 1 91 ? 11.449 -5.346 -10.231 1.00 94.00 91 ALA A CA 1
ATOM 712 C C . ALA A 1 91 ? 12.478 -6.270 -10.894 1.00 94.00 91 ALA A C 1
ATOM 714 O O . ALA A 1 91 ? 13.486 -5.791 -11.396 1.00 94.00 91 ALA A O 1
ATOM 715 N N . ALA A 1 92 ? 12.228 -7.580 -10.965 1.00 92.62 92 ALA A N 1
ATOM 716 C CA . ALA A 1 92 ? 13.136 -8.510 -11.636 1.00 92.62 92 ALA A CA 1
ATOM 717 C C . ALA A 1 92 ? 13.309 -8.190 -13.135 1.00 92.62 92 ALA A C 1
ATOM 719 O O . ALA A 1 92 ? 14.434 -8.224 -13.639 1.00 92.62 92 ALA A O 1
ATOM 720 N N . ALA A 1 93 ? 12.219 -7.844 -13.828 1.00 91.19 93 ALA A N 1
ATOM 721 C CA . ALA A 1 93 ? 12.248 -7.413 -15.224 1.00 91.19 93 ALA A CA 1
ATOM 722 C C . ALA A 1 93 ? 13.019 -6.094 -15.393 1.00 91.19 93 ALA A C 1
ATOM 724 O O . ALA A 1 93 ? 13.932 -6.028 -16.208 1.00 91.19 93 ALA A O 1
ATOM 725 N N . GLU A 1 94 ? 12.743 -5.089 -14.559 1.00 90.94 94 GLU A N 1
ATOM 726 C CA . GLU A 1 94 ? 13.444 -3.799 -14.584 1.00 90.94 94 GLU A CA 1
ATOM 727 C C . GLU A 1 94 ? 14.954 -3.964 -14.351 1.00 90.94 94 GLU A C 1
ATOM 729 O O . GLU A 1 94 ? 15.774 -3.358 -15.037 1.00 90.94 94 GLU A O 1
ATOM 734 N N . ILE A 1 95 ? 15.350 -4.837 -13.420 1.00 89.38 95 ILE A N 1
ATOM 735 C CA . ILE A 1 95 ? 16.759 -5.143 -13.134 1.00 89.38 95 ILE A CA 1
ATOM 736 C C . ILE A 1 95 ? 17.429 -5.833 -14.321 1.00 89.38 95 ILE A C 1
ATOM 738 O O . ILE A 1 95 ? 18.592 -5.557 -14.620 1.00 89.38 95 ILE A O 1
ATOM 742 N N . ARG A 1 96 ? 16.728 -6.758 -14.984 1.00 88.88 96 ARG A N 1
ATOM 743 C CA . ARG A 1 96 ? 17.230 -7.447 -16.177 1.00 88.88 96 ARG A CA 1
ATOM 744 C C . ARG A 1 96 ? 17.439 -6.456 -17.318 1.00 88.88 96 ARG A C 1
ATOM 746 O O . ARG A 1 96 ? 18.515 -6.457 -17.915 1.00 88.88 96 ARG A O 1
ATOM 753 N N . ASP A 1 97 ? 16.450 -5.605 -17.561 1.00 87.00 97 ASP A N 1
ATOM 754 C CA . ASP A 1 97 ? 16.435 -4.663 -18.675 1.00 87.00 97 ASP A CA 1
ATOM 755 C C . ASP A 1 97 ? 17.389 -3.483 -18.419 1.00 87.00 97 ASP A C 1
ATOM 757 O O . ASP A 1 97 ? 17.991 -2.972 -19.343 1.00 87.00 97 ASP A O 1
ATOM 761 N N . THR A 1 98 ? 17.647 -3.074 -17.173 1.00 85.50 98 THR A N 1
ATOM 762 C CA . THR A 1 98 ? 18.585 -1.965 -16.875 1.00 85.50 98 THR A CA 1
ATOM 763 C C . THR A 1 98 ? 20.002 -2.421 -16.513 1.00 85.50 98 THR A C 1
ATOM 765 O O . THR A 1 98 ? 20.885 -1.596 -16.252 1.00 85.50 98 THR A O 1
ATOM 768 N N . ARG A 1 99 ? 20.278 -3.733 -16.550 1.00 84.56 99 ARG A N 1
ATOM 769 C CA . ARG A 1 99 ? 21.556 -4.332 -16.123 1.00 84.56 99 ARG A CA 1
ATOM 770 C C . ARG A 1 99 ? 22.781 -3.730 -16.818 1.00 84.56 99 ARG A C 1
ATOM 772 O O . ARG A 1 99 ? 23.834 -3.598 -16.188 1.00 84.56 99 ARG A O 1
ATOM 779 N N . TRP A 1 100 ? 22.676 -3.371 -18.100 1.00 82.56 100 TRP A N 1
ATOM 780 C CA . TRP A 1 100 ? 23.796 -2.770 -18.837 1.00 82.56 100 TRP A CA 1
ATOM 781 C C . TRP A 1 100 ? 24.167 -1.384 -18.289 1.00 82.56 100 TRP A C 1
ATOM 783 O O . TRP A 1 100 ? 25.353 -1.071 -18.177 1.00 82.56 100 TRP A O 1
ATOM 793 N N . LEU A 1 101 ? 23.175 -0.579 -17.881 1.00 81.12 101 LEU A N 1
ATOM 794 C CA . LEU A 1 101 ? 23.399 0.731 -17.260 1.00 81.12 101 LEU A CA 1
ATOM 795 C C . LEU A 1 101 ? 24.097 0.560 -15.916 1.00 81.12 101 LEU A C 1
ATOM 797 O O . LEU A 1 101 ? 25.047 1.275 -15.613 1.00 81.12 101 LEU A O 1
ATOM 801 N N . TRP A 1 102 ? 23.678 -0.443 -15.148 1.00 79.19 102 TRP A N 1
ATOM 802 C CA . TRP A 1 102 ? 24.213 -0.686 -13.815 1.00 79.19 102 TRP A CA 1
ATOM 803 C C . TRP A 1 102 ? 25.669 -1.124 -13.824 1.00 79.19 102 TRP A C 1
ATOM 805 O O . TRP A 1 102 ? 26.438 -0.741 -12.942 1.00 79.19 102 TRP A O 1
ATOM 815 N N . ARG A 1 103 ? 26.071 -1.887 -14.847 1.00 79.56 103 ARG A N 1
ATOM 816 C CA . ARG A 1 103 ? 27.477 -2.246 -15.058 1.00 79.56 103 ARG A CA 1
ATOM 817 C C . ARG A 1 103 ? 28.334 -1.000 -15.294 1.00 79.56 103 ARG A C 1
ATOM 819 O O . ARG A 1 103 ? 29.450 -0.933 -14.789 1.00 79.56 103 ARG A O 1
ATOM 826 N N . ARG A 1 104 ? 27.797 0.002 -15.999 1.00 81.31 104 ARG A N 1
ATOM 827 C CA . ARG A 1 104 ? 28.473 1.283 -16.254 1.00 81.31 104 ARG A CA 1
ATOM 828 C C . ARG A 1 104 ? 28.556 2.161 -15.002 1.00 81.31 104 ARG A C 1
ATOM 830 O O . ARG A 1 104 ? 29.588 2.778 -14.770 1.00 81.31 104 ARG A O 1
ATOM 837 N N . THR A 1 105 ? 27.505 2.201 -14.184 1.00 75.50 105 THR A N 1
ATOM 838 C CA . THR A 1 105 ? 27.444 3.024 -12.959 1.00 75.50 105 THR A CA 1
ATOM 839 C C . THR A 1 105 ? 27.935 2.312 -11.697 1.00 75.50 105 THR A C 1
ATOM 841 O O . THR A 1 105 ? 27.896 2.906 -10.622 1.00 75.50 105 THR A O 1
ATOM 844 N N . ARG A 1 106 ? 28.379 1.050 -11.803 1.00 78.75 106 ARG A N 1
ATOM 845 C CA . ARG A 1 106 ? 28.721 0.166 -10.670 1.00 78.75 106 ARG A CA 1
ATOM 846 C C . ARG A 1 106 ? 27.626 0.112 -9.591 1.00 78.75 106 ARG A C 1
ATOM 848 O O . ARG A 1 106 ? 27.925 0.055 -8.401 1.00 78.75 106 ARG A O 1
ATOM 855 N N . THR A 1 107 ? 26.356 0.134 -9.992 1.00 82.06 107 THR A N 1
ATOM 856 C CA . THR A 1 107 ? 25.222 0.048 -9.059 1.00 82.06 107 THR A CA 1
ATOM 857 C C . THR A 1 107 ? 24.814 -1.399 -8.827 1.00 82.06 107 THR A C 1
ATOM 859 O O . THR A 1 107 ? 24.656 -2.169 -9.774 1.00 82.06 107 THR A O 1
ATOM 862 N N . THR A 1 108 ? 24.613 -1.778 -7.566 1.00 87.06 108 THR A N 1
ATOM 863 C CA . THR A 1 108 ? 24.131 -3.121 -7.210 1.00 87.06 108 THR A CA 1
ATOM 864 C C . THR A 1 108 ? 22.604 -3.177 -7.153 1.00 87.06 108 THR A C 1
ATOM 866 O O . THR A 1 108 ? 21.933 -2.158 -6.986 1.00 87.06 108 THR A O 1
ATOM 869 N N . ALA A 1 109 ? 22.038 -4.385 -7.227 1.00 87.19 109 ALA A N 1
ATOM 870 C CA . ALA A 1 109 ? 20.594 -4.585 -7.078 1.00 87.19 109 ALA A CA 1
ATOM 871 C C . ALA A 1 109 ? 20.057 -4.061 -5.750 1.00 87.19 109 ALA A C 1
ATOM 873 O O . ALA A 1 109 ? 19.069 -3.333 -5.734 1.00 87.19 109 ALA A O 1
ATOM 874 N N . LEU A 1 110 ? 20.747 -4.364 -4.650 1.00 87.25 110 LEU A N 1
ATOM 875 C CA . LEU A 1 110 ? 20.377 -3.871 -3.325 1.00 87.25 110 LEU A CA 1
ATOM 876 C C . LEU A 1 110 ? 20.395 -2.340 -3.262 1.00 87.25 110 LEU A C 1
ATOM 878 O O . LEU A 1 110 ? 19.488 -1.741 -2.688 1.00 87.25 110 LEU A O 1
ATOM 882 N N . GLN A 1 111 ? 21.385 -1.701 -3.895 1.00 89.62 111 GLN A N 1
ATOM 883 C CA . GLN A 1 111 ? 21.432 -0.244 -3.977 1.00 89.62 111 GLN A CA 1
ATOM 884 C C . GLN A 1 111 ? 20.243 0.321 -4.745 1.00 89.62 111 GLN A C 1
ATOM 886 O O . GLN A 1 111 ? 19.674 1.302 -4.288 1.00 89.62 111 GLN A O 1
ATOM 891 N N . TRP A 1 112 ? 19.832 -0.284 -5.861 1.00 91.06 112 TRP A N 1
ATOM 892 C CA . TRP A 1 112 ? 18.658 0.181 -6.602 1.00 91.06 112 TRP A CA 1
ATOM 893 C C . TRP A 1 112 ? 17.356 -0.006 -5.813 1.00 91.06 112 TRP A C 1
ATOM 895 O O . TRP A 1 112 ? 16.548 0.915 -5.747 1.00 91.06 112 TRP A O 1
ATOM 905 N N . PHE A 1 113 ? 17.182 -1.153 -5.147 1.00 93.50 113 PHE A N 1
ATOM 906 C CA . PHE A 1 113 ? 16.009 -1.431 -4.310 1.00 93.50 113 PHE A CA 1
ATOM 907 C C . PHE A 1 113 ? 15.817 -0.398 -3.186 1.00 93.50 113 PHE A C 1
ATOM 909 O O . PHE A 1 113 ? 14.683 -0.068 -2.830 1.00 93.50 113 PHE A O 1
ATOM 916 N N . LEU A 1 114 ? 16.917 0.115 -2.624 1.00 93.81 114 LEU A N 1
ATOM 917 C CA . LEU A 1 114 ? 16.894 1.093 -1.535 1.00 93.81 114 LEU A CA 1
ATOM 918 C C . LEU A 1 114 ? 16.995 2.545 -2.022 1.00 93.81 114 LEU A C 1
ATOM 920 O O . LEU A 1 114 ? 16.403 3.430 -1.413 1.00 93.81 114 LEU A O 1
ATOM 924 N N . CYS A 1 115 ? 17.715 2.809 -3.108 1.00 93.81 115 CYS A N 1
ATOM 925 C CA . CYS A 1 115 ? 18.111 4.144 -3.548 1.00 93.81 115 CYS A CA 1
ATOM 926 C C . CYS A 1 115 ? 18.043 4.270 -5.075 1.00 93.81 115 CYS A C 1
ATOM 928 O O . CYS A 1 115 ? 18.993 3.952 -5.801 1.00 93.81 115 CYS A O 1
ATOM 930 N N . PHE A 1 116 ? 16.934 4.820 -5.563 1.00 93.06 116 PHE A N 1
ATOM 931 C CA . PHE A 1 116 ? 16.781 5.140 -6.976 1.00 93.06 116 PHE A CA 1
ATOM 932 C C . PHE A 1 116 ? 17.736 6.268 -7.399 1.00 93.06 116 PHE A C 1
ATOM 934 O O . PHE A 1 116 ? 18.015 7.178 -6.606 1.00 93.06 116 PHE A O 1
ATOM 941 N N . PRO A 1 117 ? 18.263 6.233 -8.639 1.00 90.00 117 PRO A N 1
ATOM 942 C CA . PRO A 1 117 ? 19.061 7.331 -9.173 1.00 90.00 117 PRO A CA 1
ATOM 943 C C . PRO A 1 117 ? 18.227 8.616 -9.252 1.00 90.00 117 PRO A C 1
ATOM 945 O O . PRO A 1 117 ? 17.029 8.577 -9.540 1.00 90.00 117 PRO A O 1
ATOM 948 N N . VAL A 1 118 ? 18.854 9.761 -8.987 1.00 90.38 118 VAL A N 1
ATOM 949 C CA . VAL A 1 118 ? 18.185 11.066 -9.075 1.00 90.38 118 VAL A CA 1
ATOM 950 C C . VAL A 1 118 ? 17.667 11.295 -10.494 1.00 90.38 118 VAL A C 1
ATOM 952 O O . VAL A 1 118 ? 18.344 10.964 -11.465 1.00 90.38 118 VAL A O 1
ATOM 955 N N . GLY A 1 119 ? 16.450 11.829 -10.601 1.00 90.19 119 GLY A N 1
ATOM 956 C CA . GLY A 1 119 ? 15.768 12.018 -11.882 1.00 90.19 119 GLY A CA 1
ATOM 957 C C . GLY A 1 119 ? 14.977 10.796 -12.356 1.00 90.19 119 GLY A C 1
ATOM 958 O O . GLY A 1 119 ? 14.450 10.814 -13.469 1.00 90.19 119 GLY A O 1
ATOM 959 N N . THR A 1 120 ? 14.854 9.750 -11.526 1.00 92.31 120 THR A N 1
ATOM 960 C CA . THR A 1 120 ? 13.914 8.647 -11.782 1.00 92.31 120 THR A CA 1
ATOM 961 C C . THR A 1 120 ? 12.504 9.211 -11.930 1.00 92.31 120 THR A C 1
ATOM 963 O O . THR A 1 120 ? 12.020 9.926 -11.051 1.00 92.31 120 THR A O 1
ATOM 966 N N . ARG A 1 121 ? 11.857 8.894 -13.053 1.00 93.12 121 ARG A N 1
ATOM 967 C CA . ARG A 1 121 ? 10.474 9.283 -13.343 1.00 93.12 121 ARG A CA 1
ATOM 968 C C . ARG A 1 121 ? 9.520 8.202 -12.847 1.00 93.12 121 ARG A C 1
ATOM 970 O O . ARG A 1 121 ? 9.850 7.021 -12.922 1.00 93.12 121 ARG A O 1
ATOM 977 N N . ALA A 1 122 ? 8.325 8.606 -12.421 1.00 95.19 122 ALA A N 1
ATOM 978 C CA . ALA A 1 122 ? 7.271 7.712 -11.944 1.00 95.19 122 ALA A CA 1
ATOM 979 C C . ALA A 1 122 ? 6.574 6.990 -13.111 1.00 95.19 122 ALA A C 1
ATOM 981 O O . ALA A 1 122 ? 5.386 7.181 -13.373 1.00 95.19 122 ALA A O 1
ATOM 982 N N . SER A 1 123 ? 7.334 6.207 -13.871 1.00 93.94 123 SER A N 1
ATOM 983 C CA . SER A 1 123 ? 6.870 5.499 -15.062 1.00 93.94 123 SER A CA 1
ATOM 984 C C . SER A 1 123 ? 7.451 4.097 -15.137 1.00 93.94 123 SER A C 1
ATOM 986 O O . SER A 1 123 ? 8.579 3.870 -14.706 1.00 93.94 123 SER A O 1
ATOM 988 N N . GLY A 1 124 ? 6.701 3.182 -15.736 1.00 93.62 124 GLY A N 1
ATOM 989 C CA . GLY A 1 124 ? 7.089 1.792 -15.915 1.00 93.62 124 GLY A CA 1
ATOM 990 C C . GLY A 1 124 ? 6.411 0.835 -14.938 1.00 93.62 124 GLY A C 1
ATOM 991 O O . GLY A 1 124 ? 5.593 1.208 -14.091 1.00 93.62 124 GLY A O 1
ATOM 992 N N . ARG A 1 125 ? 6.813 -0.431 -15.053 1.00 94.56 125 ARG A N 1
ATOM 993 C CA . ARG A 1 125 ? 6.169 -1.594 -14.425 1.00 94.56 125 ARG A CA 1
ATOM 994 C C . ARG A 1 125 ? 6.133 -1.503 -12.901 1.00 94.56 125 ARG A C 1
ATOM 996 O O . ARG A 1 125 ? 5.132 -1.809 -12.264 1.00 94.56 125 ARG A O 1
ATOM 1003 N N . VAL A 1 126 ? 7.238 -1.059 -12.303 1.00 95.75 126 VAL A N 1
ATOM 1004 C CA . VAL A 1 126 ? 7.370 -0.923 -10.845 1.00 95.75 126 VAL A CA 1
ATOM 1005 C C . VAL A 1 126 ? 6.370 0.104 -10.312 1.00 95.75 126 VAL A C 1
ATOM 1007 O O . VAL A 1 126 ? 5.672 -0.158 -9.336 1.00 95.75 126 VAL A O 1
ATOM 1010 N N . PHE A 1 127 ? 6.242 1.242 -10.998 1.00 96.62 127 PHE A N 1
ATOM 1011 C CA . PHE A 1 127 ? 5.333 2.313 -10.600 1.00 96.62 127 PHE A CA 1
ATOM 1012 C C . PHE A 1 127 ? 3.862 1.953 -10.806 1.00 96.62 127 PHE A C 1
ATOM 1014 O O . PHE A 1 127 ? 3.028 2.401 -10.021 1.00 96.62 127 PHE A O 1
ATOM 1021 N N . PHE A 1 128 ? 3.540 1.091 -11.776 1.00 96.88 128 PHE A N 1
ATOM 1022 C CA . PHE A 1 128 ? 2.194 0.527 -11.907 1.00 96.88 128 PHE A CA 1
ATOM 1023 C C . PHE A 1 128 ? 1.778 -0.221 -10.633 1.00 96.88 128 PHE A C 1
ATOM 1025 O O . PHE A 1 128 ? 0.692 -0.004 -10.097 1.00 96.88 128 PHE A O 1
ATOM 1032 N N . TRP A 1 129 ? 2.658 -1.067 -10.092 1.00 97.69 129 TRP A N 1
ATOM 1033 C CA . TRP A 1 129 ? 2.366 -1.807 -8.862 1.00 97.69 129 TRP A CA 1
ATOM 1034 C C . TRP A 1 129 ? 2.423 -0.939 -7.607 1.00 97.69 129 TRP A C 1
ATOM 1036 O O . TRP A 1 129 ? 1.632 -1.161 -6.689 1.00 97.69 129 TRP A O 1
ATOM 1046 N N . SER A 1 130 ? 3.269 0.095 -7.579 1.00 97.75 130 SER A N 1
ATOM 1047 C CA . SER A 1 130 ? 3.181 1.150 -6.561 1.00 97.75 130 SER A CA 1
ATOM 1048 C C . SER A 1 130 ? 1.826 1.861 -6.598 1.00 97.75 130 SER A C 1
ATOM 1050 O O . SER A 1 130 ? 1.249 2.148 -5.549 1.00 97.75 130 SER A O 1
ATOM 1052 N N . TYR A 1 131 ? 1.269 2.090 -7.789 1.00 97.56 131 TYR A N 1
ATOM 1053 C CA . TYR A 1 131 ? -0.059 2.671 -7.952 1.00 97.56 131 TYR A CA 1
ATOM 1054 C C . TYR A 1 131 ? -1.167 1.717 -7.499 1.00 97.56 131 TYR A C 1
ATOM 1056 O O . TYR A 1 131 ? -2.035 2.112 -6.721 1.00 97.56 131 TYR A O 1
ATOM 1064 N N . ALA A 1 132 ? -1.100 0.438 -7.871 1.00 97.56 132 ALA A N 1
ATOM 1065 C CA . ALA A 1 132 ? -2.013 -0.581 -7.352 1.00 97.56 132 ALA A CA 1
ATOM 1066 C C . ALA A 1 132 ? -1.950 -0.672 -5.813 1.00 97.56 132 ALA A C 1
ATOM 1068 O O . ALA A 1 132 ? -2.979 -0.794 -5.142 1.00 97.56 132 ALA A O 1
ATOM 1069 N N . PHE A 1 133 ? -0.754 -0.542 -5.230 1.00 98.25 133 PHE A N 1
ATOM 1070 C CA . PHE A 1 133 ? -0.574 -0.452 -3.784 1.00 98.25 133 PHE A CA 1
ATOM 1071 C C . PHE A 1 133 ? -1.239 0.792 -3.186 1.00 98.25 133 PHE A C 1
ATOM 1073 O O . PHE A 1 133 ? -1.950 0.661 -2.184 1.00 98.25 133 PHE A O 1
ATOM 1080 N N . TYR A 1 134 ? -1.071 1.963 -3.801 1.00 97.94 134 TYR A N 1
ATOM 1081 C CA . TYR A 1 134 ? -1.760 3.192 -3.406 1.00 97.94 134 TYR A CA 1
ATOM 1082 C C . TYR A 1 134 ? -3.286 3.020 -3.441 1.00 97.94 134 TYR A C 1
ATOM 1084 O O . TYR A 1 134 ? -3.950 3.269 -2.434 1.00 97.94 134 TYR A O 1
ATOM 1092 N N . LEU A 1 135 ? -3.843 2.475 -4.526 1.00 97.44 135 LEU A N 1
ATOM 1093 C CA . LEU A 1 135 ? -5.277 2.191 -4.626 1.00 97.44 135 LEU A CA 1
ATOM 1094 C C . LEU A 1 135 ? -5.751 1.195 -3.556 1.00 97.44 135 LEU A C 1
ATOM 1096 O O . LEU A 1 135 ? -6.803 1.384 -2.942 1.00 97.44 135 LEU A O 1
ATOM 1100 N N . SER A 1 136 ? -4.943 0.175 -3.243 1.00 97.94 136 SER A N 1
ATOM 1101 C CA . SER A 1 136 ? -5.262 -0.777 -2.172 1.00 97.94 136 SER A CA 1
ATOM 1102 C C . SER A 1 136 ? -5.429 -0.098 -0.806 1.00 97.94 136 SER A C 1
ATOM 1104 O O . SER A 1 136 ? -6.141 -0.628 0.052 1.00 97.94 136 SER A O 1
ATOM 1106 N N . ARG A 1 137 ? -4.806 1.071 -0.571 1.00 97.38 137 ARG A N 1
ATOM 1107 C CA . ARG A 1 137 ? -4.930 1.803 0.700 1.00 97.38 137 ARG A CA 1
ATOM 1108 C C . ARG A 1 137 ? -6.359 2.266 0.953 1.00 97.38 137 ARG A C 1
ATOM 1110 O O . ARG A 1 137 ? -6.794 2.187 2.097 1.00 97.38 137 ARG A O 1
ATOM 1117 N N . PHE A 1 138 ? -7.112 2.644 -0.081 1.00 96.81 138 PHE A N 1
ATOM 1118 C CA . PHE A 1 138 ? -8.527 3.004 0.068 1.00 96.81 138 PHE A CA 1
ATOM 1119 C C . PHE A 1 138 ? -9.347 1.839 0.615 1.00 96.81 138 PHE A C 1
ATOM 1121 O O . PHE A 1 138 ? -10.162 2.026 1.517 1.00 96.81 138 PHE A O 1
ATOM 1128 N N . LEU A 1 139 ? -9.057 0.611 0.168 1.00 96.38 139 LEU A N 1
ATOM 1129 C CA . LEU A 1 139 ? -9.690 -0.573 0.742 1.00 96.38 139 LEU A CA 1
ATOM 1130 C C . LEU A 1 139 ? -9.316 -0.741 2.223 1.00 96.38 139 LEU A C 1
ATOM 1132 O O . LEU A 1 139 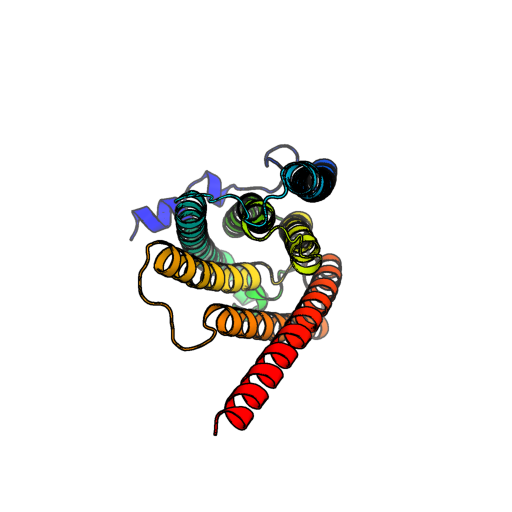? -10.167 -1.063 3.046 1.00 96.38 139 LEU A O 1
ATOM 1136 N N . HIS A 1 140 ? -8.072 -0.454 2.606 1.00 96.19 140 HIS A N 1
ATOM 1137 C CA . HIS A 1 140 ? -7.648 -0.556 4.005 1.00 96.19 140 HIS A CA 1
ATOM 1138 C C . HIS A 1 140 ? -8.375 0.428 4.936 1.00 96.19 140 HIS A C 1
ATOM 1140 O O . HIS A 1 140 ? -8.536 0.116 6.119 1.00 96.19 140 HIS A O 1
ATOM 1146 N N . LEU A 1 141 ? -8.873 1.563 4.428 1.00 96.31 141 LEU A N 1
ATOM 1147 C CA . LEU A 1 141 ? -9.644 2.529 5.221 1.00 96.31 141 LEU A CA 1
ATOM 1148 C C . LEU A 1 141 ? -10.933 1.913 5.794 1.00 96.31 141 LEU A C 1
ATOM 1150 O O . LEU A 1 141 ? -11.308 2.229 6.928 1.00 96.31 141 LEU A O 1
ATOM 1154 N N . PHE A 1 142 ? -11.563 0.961 5.087 1.00 95.50 142 PHE A N 1
ATOM 1155 C CA . PHE A 1 142 ? -12.779 0.265 5.545 1.00 95.50 142 PHE A CA 1
ATOM 1156 C C . PHE A 1 142 ? -12.615 -0.427 6.904 1.00 95.50 142 PHE A C 1
ATOM 1158 O O . PHE A 1 142 ? -13.563 -0.505 7.689 1.00 95.50 142 PHE A O 1
ATOM 1165 N N . ARG A 1 143 ? -11.392 -0.839 7.264 1.00 93.31 143 ARG A N 1
ATOM 1166 C CA . ARG A 1 143 ? -11.096 -1.417 8.585 1.00 93.31 143 ARG A CA 1
ATOM 1167 C C . ARG A 1 143 ? -11.413 -0.473 9.739 1.00 93.31 143 ARG A C 1
ATOM 1169 O O . ARG A 1 143 ? -11.757 -0.948 10.823 1.00 93.31 143 ARG A O 1
ATOM 1176 N N . THR A 1 144 ? -11.272 0.835 9.547 1.00 94.44 144 THR A N 1
ATOM 1177 C CA . THR A 1 144 ? -11.615 1.829 10.572 1.00 94.44 144 THR A CA 1
ATOM 1178 C C . THR A 1 144 ? -13.113 1.869 10.789 1.00 94.44 144 THR A C 1
ATOM 1180 O O . THR A 1 144 ? -13.553 1.727 11.928 1.00 94.44 144 THR A O 1
ATOM 1183 N N . PHE A 1 145 ? -13.892 1.906 9.713 1.00 95.00 145 PHE A N 1
ATOM 1184 C CA . PHE A 1 145 ? -15.348 1.856 9.790 1.00 95.00 145 PHE A CA 1
ATOM 1185 C C . PHE A 1 145 ? -15.837 0.559 10.451 1.00 95.00 145 PHE A C 1
ATOM 1187 O O . PHE A 1 145 ? -16.631 0.612 11.388 1.00 95.00 145 PHE A O 1
ATOM 1194 N N . PHE A 1 146 ? -15.278 -0.603 10.092 1.00 93.25 146 PHE A N 1
ATOM 1195 C CA . PHE A 1 146 ? -15.623 -1.865 10.762 1.00 93.25 146 PHE A CA 1
ATOM 1196 C C . PHE A 1 146 ? -15.273 -1.870 12.254 1.00 93.25 146 PHE A C 1
ATOM 1198 O O . PHE A 1 146 ? -16.040 -2.381 13.070 1.00 93.25 146 PHE A O 1
ATOM 1205 N N . SER A 1 147 ? -14.122 -1.303 12.627 1.00 90.75 147 SER A N 1
ATOM 1206 C CA . SER A 1 147 ? -13.703 -1.186 14.029 1.00 90.75 147 SER A CA 1
ATOM 1207 C C . SER A 1 147 ? -14.665 -0.301 14.825 1.00 90.75 147 SER A C 1
ATOM 1209 O O . SER A 1 147 ? -15.104 -0.689 15.909 1.00 90.75 147 SER A O 1
ATOM 1211 N N . VAL A 1 148 ? -15.056 0.842 14.256 1.00 92.06 148 VAL A N 1
ATOM 1212 C CA . VAL A 1 148 ? -15.997 1.790 14.862 1.00 92.06 148 VAL A CA 1
ATOM 1213 C C . VAL A 1 148 ? -17.378 1.151 15.041 1.00 92.06 148 VAL A C 1
ATOM 1215 O O . VAL A 1 148 ? -17.910 1.177 16.149 1.00 92.06 148 VAL A O 1
ATOM 1218 N N . ILE A 1 149 ? -17.914 0.480 14.017 1.00 91.19 149 ILE A N 1
ATOM 1219 C CA . ILE A 1 149 ? -19.235 -0.171 14.073 1.00 91.19 149 ILE A CA 1
ATOM 1220 C C . ILE A 1 149 ? -19.259 -1.330 15.087 1.00 91.19 149 ILE A C 1
ATOM 1222 O O . ILE A 1 149 ? -20.209 -1.474 15.863 1.00 91.19 149 ILE A O 1
ATOM 1226 N N . ARG A 1 150 ? -18.200 -2.150 15.116 1.00 87.38 150 ARG A N 1
ATOM 1227 C CA . ARG A 1 150 ? -18.137 -3.365 15.947 1.00 87.38 150 ARG A CA 1
ATOM 1228 C C . ARG A 1 150 ? -17.765 -3.077 17.401 1.00 87.38 150 ARG A C 1
ATOM 1230 O O . ARG A 1 150 ? -18.364 -3.641 18.313 1.00 87.38 150 ARG A O 1
ATOM 1237 N N . ARG A 1 151 ? -16.736 -2.253 17.630 1.00 82.62 151 ARG A N 1
ATOM 1238 C CA . ARG A 1 151 ? -16.142 -2.020 18.962 1.00 82.62 151 ARG A CA 1
ATOM 1239 C C . ARG A 1 151 ? -16.571 -0.705 19.602 1.00 82.62 151 ARG A C 1
ATOM 1241 O O . ARG A 1 151 ? -16.235 -0.494 20.763 1.00 82.62 151 ARG A O 1
ATOM 1248 N N . ARG A 1 152 ? -17.270 0.173 18.869 1.00 78.38 152 ARG A N 1
ATOM 1249 C CA . ARG A 1 152 ? -17.681 1.516 19.322 1.00 78.38 152 ARG A CA 1
ATOM 1250 C C . ARG A 1 152 ? -16.517 2.408 19.757 1.00 78.38 152 ARG A C 1
ATOM 1252 O O . ARG A 1 152 ? -16.698 3.316 20.559 1.00 78.38 152 ARG A O 1
ATOM 1259 N N . LYS A 1 153 ? -15.305 2.132 19.279 1.00 83.94 153 LYS A N 1
ATOM 1260 C CA . LYS A 1 153 ? -14.106 2.883 19.654 1.00 83.94 153 LYS A CA 1
ATOM 1261 C C . LYS A 1 153 ? -13.381 3.316 18.397 1.00 83.94 153 LYS A C 1
ATOM 1263 O O . LYS A 1 153 ? -12.881 2.475 17.651 1.00 83.94 153 LYS A O 1
ATOM 1268 N N . LEU A 1 154 ? -13.307 4.627 18.195 1.00 87.50 154 LEU A N 1
ATOM 1269 C CA . LEU A 1 154 ? -12.394 5.212 17.231 1.00 87.50 154 LEU A CA 1
ATOM 1270 C C . LEU A 1 154 ? -11.008 5.283 17.875 1.00 87.50 154 LEU A C 1
ATOM 1272 O O . LEU A 1 154 ? -10.773 6.036 18.816 1.00 87.50 154 LEU A O 1
ATOM 1276 N N . SER A 1 155 ? -10.086 4.450 17.401 1.00 89.69 155 SER A N 1
ATOM 1277 C CA . SER A 1 155 ? -8.697 4.530 17.845 1.00 89.69 155 SER A CA 1
ATOM 1278 C C . SER A 1 155 ? -8.004 5.672 17.110 1.00 89.69 155 SER A C 1
ATOM 1280 O O . SER A 1 155 ? -7.848 5.608 15.892 1.00 89.69 155 SER A O 1
ATOM 1282 N N . PHE A 1 156 ? -7.543 6.681 17.854 1.00 89.94 156 PHE A N 1
ATOM 1283 C CA . PHE A 1 156 ? -6.736 7.773 17.304 1.00 89.94 156 PHE A CA 1
ATOM 1284 C C . PHE A 1 156 ? -5.505 7.248 16.552 1.00 89.94 156 PHE A C 1
ATOM 1286 O O . PHE A 1 156 ? -5.244 7.658 15.425 1.00 89.94 156 PHE A O 1
ATOM 1293 N N . PHE A 1 157 ? -4.811 6.261 17.131 1.00 89.56 157 PHE A N 1
ATOM 1294 C CA . PHE A 1 157 ? -3.677 5.601 16.482 1.00 89.56 157 PHE A CA 1
ATOM 1295 C C . PHE A 1 157 ? -4.072 4.983 15.139 1.00 89.56 157 PHE A C 1
ATOM 1297 O O . PHE A 1 157 ? -3.378 5.180 14.149 1.00 89.56 157 PHE A O 1
ATOM 1304 N N . GLN A 1 158 ? -5.201 4.270 15.077 1.00 91.12 158 GLN A N 1
ATOM 1305 C CA . GLN A 1 158 ? -5.676 3.689 13.823 1.00 91.12 158 GLN A CA 1
ATOM 13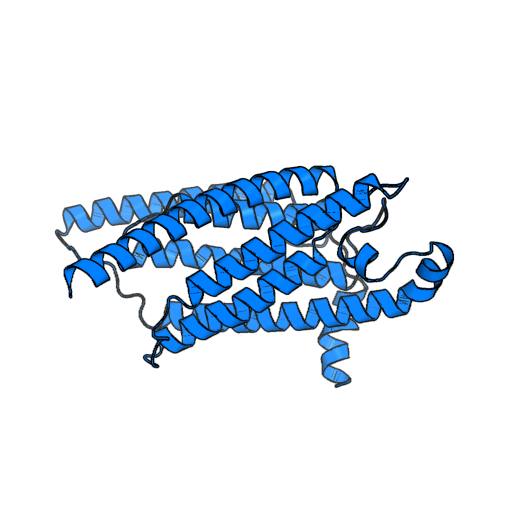06 C C . GLN A 1 158 ? -6.011 4.768 12.786 1.00 91.12 158 GLN A C 1
ATOM 1308 O O . GLN A 1 158 ? -5.658 4.605 11.619 1.00 91.12 158 GLN A O 1
ATOM 1313 N N . LEU A 1 159 ? -6.683 5.844 13.202 1.00 93.06 159 LEU A N 1
ATOM 1314 C CA . LEU A 1 159 ? -7.085 6.932 12.317 1.00 93.06 159 LEU A CA 1
ATOM 1315 C C . LEU A 1 159 ? -5.861 7.600 11.683 1.00 93.06 159 LEU A C 1
ATOM 1317 O O . LEU A 1 159 ? -5.754 7.617 10.459 1.00 93.06 159 LEU A O 1
ATOM 1321 N N . ILE A 1 160 ? -4.912 8.049 12.510 1.00 91.06 160 ILE A N 1
ATOM 1322 C CA . ILE A 1 160 ? -3.676 8.687 12.045 1.00 91.06 160 ILE A CA 1
ATOM 1323 C C . ILE A 1 160 ? -2.834 7.719 11.221 1.00 91.06 160 ILE A C 1
ATOM 1325 O O . ILE A 1 160 ? -2.409 8.079 10.133 1.00 91.06 160 ILE A O 1
ATOM 1329 N N . ASN A 1 161 ? -2.654 6.471 11.663 1.00 92.31 161 ASN A N 1
ATOM 1330 C CA . ASN A 1 161 ? -1.847 5.498 10.931 1.00 92.31 161 ASN A CA 1
ATOM 1331 C C . ASN A 1 161 ? -2.387 5.236 9.515 1.00 92.31 161 ASN A C 1
ATOM 1333 O O . ASN A 1 161 ? -1.612 5.200 8.566 1.00 92.31 161 ASN A O 1
ATOM 1337 N N . GLN A 1 162 ? -3.703 5.059 9.347 1.00 94.75 162 GLN A N 1
ATOM 1338 C CA . GLN A 1 162 ? -4.277 4.837 8.013 1.00 94.75 162 GLN A CA 1
ATOM 1339 C C . GLN A 1 162 ? -4.171 6.081 7.121 1.00 94.75 162 GLN A C 1
ATOM 1341 O O . GLN A 1 162 ? -3.802 5.950 5.955 1.00 94.75 162 GLN A O 1
ATOM 1346 N N . SER A 1 163 ? -4.422 7.276 7.668 1.00 95.00 163 SER A N 1
ATOM 1347 C CA . SER A 1 163 ? -4.246 8.534 6.933 1.00 95.00 163 SER A CA 1
ATOM 1348 C C . SER A 1 163 ? -2.790 8.744 6.511 1.00 95.00 163 SER A C 1
ATOM 1350 O O . SER A 1 163 ? -2.517 9.014 5.345 1.00 95.00 163 SER A O 1
ATOM 1352 N N . SER A 1 164 ? -1.839 8.552 7.431 1.00 93.31 164 SER A N 1
ATOM 1353 C CA . SER A 1 164 ? -0.407 8.661 7.150 1.00 93.31 164 SER A CA 1
ATOM 1354 C C . SER A 1 164 ? 0.028 7.666 6.082 1.00 93.31 164 SER A C 1
ATOM 1356 O O . SER A 1 164 ? 0.713 8.063 5.150 1.00 93.31 164 SER A O 1
ATOM 1358 N N . LEU A 1 165 ? -0.399 6.401 6.154 1.00 94.81 165 LEU A N 1
ATOM 1359 C CA . LEU A 1 165 ? -0.059 5.395 5.140 1.00 94.81 165 LEU A CA 1
ATOM 1360 C C . LEU A 1 165 ? -0.616 5.737 3.752 1.00 94.81 165 LEU A C 1
ATOM 1362 O O . LEU A 1 165 ? 0.041 5.441 2.751 1.00 94.81 165 LEU A O 1
ATOM 1366 N N . LEU A 1 166 ? -1.795 6.363 3.673 1.00 96.06 166 LEU A N 1
ATOM 1367 C CA . LEU A 1 166 ? -2.344 6.858 2.410 1.00 96.06 166 LEU A CA 1
ATOM 1368 C C . LEU A 1 166 ? -1.471 7.984 1.832 1.00 96.06 166 LEU A C 1
ATOM 1370 O O . LEU A 1 166 ? -1.074 7.901 0.670 1.00 96.06 166 LEU A O 1
ATOM 1374 N N . CYS A 1 167 ? -1.106 8.977 2.649 1.00 95.56 167 CYS A N 1
ATOM 1375 C CA . CYS A 1 167 ? -0.209 10.063 2.241 1.00 95.56 167 CYS A CA 1
ATOM 1376 C C . CYS A 1 167 ? 1.181 9.549 1.839 1.00 95.56 167 CYS A C 1
ATOM 1378 O O . CYS A 1 167 ? 1.688 9.919 0.787 1.00 95.56 167 CYS A O 1
ATOM 1380 N N . ILE A 1 168 ? 1.773 8.652 2.634 1.00 95.56 168 ILE A N 1
ATOM 1381 C CA . ILE A 1 168 ? 3.073 8.020 2.362 1.00 95.56 168 ILE A CA 1
ATOM 1382 C C . ILE A 1 168 ? 3.058 7.351 0.980 1.00 95.56 168 ILE A C 1
ATOM 1384 O O . ILE A 1 168 ? 3.965 7.568 0.180 1.00 95.56 168 ILE A O 1
ATOM 1388 N N . SER A 1 169 ? 2.005 6.585 0.679 1.00 96.44 169 SER A N 1
ATOM 1389 C CA . SER A 1 169 ? 1.869 5.865 -0.595 1.00 96.44 169 SER A CA 1
ATOM 1390 C C . SER A 1 169 ? 1.716 6.814 -1.789 1.00 96.44 169 SER A C 1
ATOM 1392 O O . SER A 1 169 ? 2.265 6.547 -2.854 1.00 96.44 169 SER A O 1
ATOM 1394 N N . PHE A 1 170 ? 1.008 7.934 -1.613 1.00 96.88 170 PHE A N 1
ATOM 1395 C CA . PHE A 1 170 ? 0.930 8.988 -2.626 1.00 96.88 170 PHE A CA 1
ATOM 1396 C C . PHE A 1 170 ? 2.305 9.627 -2.873 1.00 96.88 170 PHE A C 1
ATOM 1398 O O . PHE A 1 170 ? 2.743 9.739 -4.015 1.00 96.88 170 PHE A O 1
ATOM 1405 N N . LEU A 1 171 ? 3.028 9.976 -1.804 1.00 96.25 171 LEU A N 1
ATOM 1406 C CA . LEU A 1 171 ? 4.363 10.577 -1.894 1.00 96.25 171 LEU A CA 1
ATOM 1407 C C . LEU A 1 171 ? 5.385 9.651 -2.572 1.00 96.25 171 LEU A C 1
ATOM 1409 O O . LEU A 1 171 ? 6.295 10.138 -3.244 1.00 96.25 171 LEU A O 1
ATOM 1413 N N . TRP A 1 172 ? 5.239 8.328 -2.430 1.00 96.88 172 TRP A N 1
ATOM 1414 C CA . TRP A 1 172 ? 6.076 7.356 -3.142 1.00 96.88 172 TRP A CA 1
ATOM 1415 C C . TRP A 1 172 ? 5.973 7.487 -4.659 1.00 96.88 172 TRP A C 1
ATOM 1417 O O . TRP A 1 172 ? 6.991 7.380 -5.349 1.00 96.88 172 TRP A O 1
ATOM 1427 N N . LEU A 1 173 ? 4.765 7.739 -5.162 1.00 96.94 173 LEU A N 1
ATOM 1428 C CA . LEU A 1 173 ? 4.500 7.936 -6.583 1.00 96.94 173 LEU A CA 1
ATOM 1429 C C . LEU A 1 173 ? 4.936 9.332 -7.023 1.00 96.94 173 LEU A C 1
ATOM 1431 O O . LEU A 1 173 ? 5.763 9.454 -7.923 1.00 96.94 173 LEU A O 1
ATOM 1435 N N . GLU A 1 174 ? 4.458 10.364 -6.329 1.00 96.38 174 GLU A N 1
ATOM 1436 C CA . GLU A 1 174 ? 4.664 11.765 -6.708 1.00 96.38 174 GLU A CA 1
ATOM 1437 C C . GLU A 1 174 ? 6.147 12.142 -6.802 1.00 96.38 174 GLU A C 1
ATOM 1439 O O . GLU A 1 174 ? 6.585 12.750 -7.776 1.00 96.38 174 GLU A O 1
ATOM 1444 N N . TYR A 1 175 ? 6.951 11.709 -5.828 1.00 96.06 175 TYR A N 1
ATOM 1445 C CA . TYR A 1 175 ? 8.382 12.019 -5.787 1.00 96.06 175 TYR A CA 1
ATOM 1446 C C . TYR A 1 175 ? 9.270 10.888 -6.294 1.00 96.06 175 TYR A C 1
ATOM 1448 O O . TYR A 1 175 ? 10.490 10.956 -6.134 1.00 96.06 175 TYR A O 1
ATOM 1456 N N . SER A 1 176 ? 8.683 9.831 -6.873 1.00 96.25 176 SER A N 1
ATOM 1457 C CA . SER A 1 176 ? 9.413 8.621 -7.269 1.00 96.25 176 SER A CA 1
ATOM 1458 C C . SER A 1 176 ? 10.371 8.169 -6.166 1.00 96.25 176 SER A C 1
ATOM 1460 O O . SER A 1 176 ? 11.581 8.018 -6.375 1.00 96.25 176 SER A O 1
ATOM 1462 N N . GLN A 1 177 ? 9.825 8.075 -4.952 1.00 95.44 177 GLN A N 1
ATOM 1463 C CA . GLN A 1 177 ? 10.619 7.975 -3.741 1.00 95.44 177 GLN A CA 1
ATOM 1464 C C . GLN A 1 177 ? 11.440 6.689 -3.757 1.00 95.44 177 GLN A C 1
ATOM 1466 O O . GLN A 1 177 ? 10.923 5.595 -3.998 1.00 95.44 177 GLN A O 1
ATOM 1471 N N . SER A 1 178 ? 12.719 6.820 -3.429 1.00 94.38 178 SER A N 1
ATOM 1472 C CA . SER A 1 178 ? 13.575 5.682 -3.105 1.00 94.38 178 SER A CA 1
ATOM 1473 C C . SER A 1 178 ? 12.981 4.849 -1.959 1.00 94.38 178 SER A C 1
ATOM 1475 O O . SER A 1 178 ? 12.117 5.331 -1.225 1.00 94.38 178 SER A O 1
ATOM 1477 N N . PHE A 1 179 ? 13.421 3.598 -1.797 1.00 94.19 179 PHE A N 1
ATOM 1478 C CA . PHE A 1 179 ? 12.925 2.630 -0.802 1.00 94.19 179 PHE A CA 1
ATOM 1479 C C . PHE A 1 179 ? 11.505 2.077 -1.026 1.00 94.19 179 PHE A C 1
ATOM 1481 O O . PHE A 1 179 ? 11.157 1.048 -0.445 1.00 94.19 179 PHE A O 1
ATOM 1488 N N . GLN A 1 180 ? 10.694 2.673 -1.907 1.00 95.94 180 GLN A N 1
ATOM 1489 C CA . GLN A 1 180 ? 9.297 2.258 -2.076 1.00 95.94 180 GLN A CA 1
ATOM 1490 C C . GLN A 1 180 ? 9.133 0.774 -2.449 1.00 95.94 180 GLN A C 1
ATOM 1492 O O . GLN A 1 180 ? 8.222 0.127 -1.954 1.00 95.94 180 GLN A O 1
ATOM 1497 N N . VAL A 1 181 ? 10.028 0.197 -3.261 1.00 96.75 181 VAL A N 1
ATOM 1498 C CA . VAL A 1 181 ? 9.892 -1.195 -3.736 1.00 96.75 181 VAL A CA 1
ATOM 1499 C C . VAL A 1 181 ? 10.016 -2.186 -2.585 1.00 96.75 181 VAL A C 1
ATOM 1501 O O . VAL A 1 181 ? 9.152 -3.042 -2.404 1.00 96.75 181 VAL A O 1
ATOM 1504 N N . VAL A 1 182 ? 11.063 -2.043 -1.769 1.00 96.44 182 VAL A N 1
ATOM 1505 C CA . VAL A 1 182 ? 11.265 -2.881 -0.578 1.00 96.44 182 VAL A CA 1
ATOM 1506 C C . VAL A 1 182 ? 10.139 -2.647 0.424 1.00 96.44 182 VAL A C 1
ATOM 1508 O O . VAL A 1 182 ? 9.608 -3.606 0.985 1.00 96.44 182 VAL A O 1
ATOM 1511 N N . ALA A 1 183 ? 9.721 -1.391 0.600 1.00 96.94 183 ALA A N 1
ATOM 1512 C CA . ALA A 1 183 ? 8.624 -1.049 1.492 1.00 96.94 183 ALA A CA 1
ATOM 1513 C C . ALA A 1 183 ? 7.298 -1.706 1.061 1.00 96.94 183 ALA A C 1
ATOM 1515 O O . ALA A 1 183 ? 6.584 -2.270 1.892 1.00 96.94 183 ALA A O 1
ATOM 1516 N N . ILE A 1 184 ? 6.978 -1.703 -0.234 1.00 97.88 184 ILE A N 1
ATOM 1517 C CA . ILE A 1 184 ? 5.799 -2.380 -0.781 1.00 97.88 184 ILE A CA 1
ATOM 1518 C C . ILE A 1 184 ? 5.931 -3.890 -0.594 1.00 97.88 184 ILE A C 1
ATOM 1520 O O . ILE A 1 184 ? 5.003 -4.496 -0.066 1.00 97.88 184 ILE A O 1
ATOM 1524 N N . LEU A 1 185 ? 7.063 -4.501 -0.957 1.00 98.12 185 LEU A N 1
ATOM 1525 C CA . LEU A 1 185 ? 7.287 -5.948 -0.822 1.00 98.12 185 LEU A CA 1
ATOM 1526 C C . LEU A 1 185 ? 7.073 -6.431 0.619 1.00 98.12 185 LEU A C 1
ATOM 1528 O O . LEU A 1 185 ? 6.261 -7.321 0.865 1.00 98.12 185 LEU A O 1
ATOM 1532 N N . LEU A 1 186 ? 7.745 -5.803 1.586 1.00 97.75 186 LEU A N 1
ATOM 1533 C CA . LEU A 1 186 ? 7.639 -6.155 3.005 1.00 97.75 186 LEU A CA 1
ATOM 1534 C C . LEU A 1 186 ? 6.229 -5.908 3.563 1.00 97.75 186 LEU A C 1
ATOM 1536 O O . LEU A 1 186 ? 5.705 -6.701 4.353 1.00 97.75 186 LEU A O 1
ATOM 1540 N N . THR A 1 187 ? 5.587 -4.817 3.147 1.00 97.62 187 THR A N 1
ATOM 1541 C CA . THR A 1 187 ? 4.238 -4.477 3.610 1.00 97.62 187 THR A CA 1
ATOM 1542 C C . THR A 1 187 ? 3.194 -5.435 3.040 1.00 97.62 187 THR A C 1
ATOM 1544 O O . THR A 1 187 ? 2.318 -5.903 3.765 1.00 97.62 187 THR A O 1
ATOM 1547 N N . THR A 1 188 ? 3.285 -5.758 1.751 1.00 98.25 188 THR A N 1
ATOM 1548 C CA . THR A 1 188 ? 2.318 -6.613 1.051 1.00 98.25 188 THR A CA 1
ATOM 1549 C C . THR A 1 188 ? 2.417 -8.068 1.481 1.00 98.25 188 THR A C 1
ATOM 1551 O O . THR A 1 188 ? 1.374 -8.670 1.730 1.00 98.25 188 THR A O 1
ATOM 1554 N N . VAL A 1 189 ? 3.621 -8.612 1.696 1.00 98.00 189 VAL A N 1
ATOM 1555 C CA . VAL A 1 189 ? 3.757 -9.958 2.282 1.00 98.00 189 VAL A CA 1
ATOM 1556 C C . VAL A 1 189 ? 3.172 -9.999 3.695 1.00 98.00 189 VAL A C 1
ATOM 1558 O O . VAL A 1 189 ? 2.406 -10.904 4.028 1.00 98.00 189 VAL A O 1
ATOM 1561 N N . SER A 1 190 ? 3.427 -8.966 4.506 1.00 97.56 190 SER A N 1
ATOM 1562 C CA . SER A 1 190 ? 2.865 -8.880 5.855 1.00 97.56 190 SER A CA 1
ATOM 1563 C C . SER A 1 190 ? 1.342 -8.792 5.827 1.00 97.56 190 SER A C 1
ATOM 1565 O O . SER A 1 190 ? 0.678 -9.435 6.636 1.00 97.56 190 SER A O 1
ATOM 1567 N N . TYR A 1 191 ? 0.758 -8.034 4.898 1.00 97.69 191 TYR A N 1
ATOM 1568 C CA . TYR A 1 191 ? -0.692 -7.959 4.745 1.00 97.69 191 TYR A CA 1
ATOM 1569 C C . TYR A 1 191 ? -1.302 -9.250 4.214 1.00 97.69 191 TYR A C 1
ATOM 1571 O O . TYR A 1 191 ? -2.307 -9.683 4.774 1.00 97.69 191 TYR A O 1
ATOM 1579 N N . ALA A 1 192 ? -0.697 -9.903 3.224 1.00 98.19 192 ALA A N 1
ATOM 1580 C CA . ALA A 1 192 ? -1.165 -11.197 2.737 1.00 98.19 192 ALA A CA 1
ATOM 1581 C C . ALA A 1 192 ? -1.290 -12.200 3.898 1.00 98.19 192 ALA A C 1
ATOM 1583 O O . ALA A 1 192 ? -2.358 -12.783 4.099 1.00 98.19 192 ALA A O 1
ATOM 1584 N N . VAL A 1 193 ? -0.253 -12.286 4.737 1.00 97.56 193 VAL A N 1
ATOM 1585 C CA . VAL A 1 193 ? -0.199 -13.171 5.910 1.00 97.56 193 VAL A CA 1
ATOM 1586 C C . VAL A 1 193 ? -1.168 -12.737 7.016 1.00 97.56 193 VAL A C 1
ATOM 1588 O O . VAL A 1 193 ? -1.977 -13.534 7.488 1.00 97.56 193 VAL A O 1
ATOM 1591 N N . VAL A 1 194 ? -1.128 -11.472 7.441 1.00 97.19 194 VAL A N 1
ATOM 1592 C CA . VAL A 1 194 ? -1.940 -10.975 8.567 1.00 97.19 194 VAL A CA 1
ATOM 1593 C C . VAL A 1 194 ? -3.430 -10.985 8.239 1.00 97.19 194 VAL A C 1
ATOM 1595 O O . VAL A 1 194 ? -4.239 -11.340 9.097 1.00 97.19 194 VAL A O 1
ATOM 1598 N N . TYR A 1 195 ? -3.820 -10.578 7.030 1.00 97.25 195 TYR A N 1
ATOM 1599 C CA . TYR A 1 195 ? -5.224 -10.591 6.628 1.00 97.25 195 TYR A CA 1
ATOM 1600 C C . TYR A 1 195 ? -5.710 -11.991 6.260 1.00 97.25 195 TYR A C 1
ATOM 1602 O O . TYR A 1 195 ? -6.849 -12.311 6.589 1.00 97.25 195 TYR A O 1
ATOM 1610 N N . GLY A 1 196 ? -4.850 -12.850 5.704 1.00 97.06 196 GLY A N 1
ATOM 1611 C CA . GLY A 1 196 ? -5.161 -14.270 5.522 1.00 97.06 196 GLY A CA 1
ATOM 1612 C C . GLY A 1 196 ? -5.442 -14.958 6.861 1.00 97.06 196 GLY A C 1
ATOM 1613 O O . GLY A 1 196 ? -6.468 -15.612 7.023 1.00 97.06 196 GLY A O 1
ATOM 1614 N N . TYR A 1 197 ? -4.605 -14.701 7.871 1.00 96.56 197 TYR A N 1
ATOM 1615 C CA . TYR A 1 197 ? -4.837 -15.178 9.236 1.00 96.56 197 TYR A CA 1
ATOM 1616 C C . TYR A 1 197 ? -6.116 -14.598 9.861 1.00 96.56 197 TYR A C 1
ATOM 1618 O O . TYR A 1 197 ? -6.853 -15.305 10.543 1.00 96.56 197 TYR A O 1
ATOM 1626 N N . ARG A 1 198 ? -6.425 -13.315 9.632 1.00 95.06 198 ARG A N 1
ATOM 1627 C CA . ARG A 1 198 ? -7.687 -12.727 10.116 1.00 95.06 198 ARG A CA 1
ATOM 1628 C C . ARG A 1 198 ? -8.897 -13.401 9.489 1.00 95.06 198 ARG A C 1
ATOM 1630 O O . ARG A 1 198 ? -9.786 -13.785 10.237 1.00 95.06 198 ARG A O 1
ATOM 1637 N N . PHE A 1 199 ? -8.895 -13.584 8.169 1.00 96.12 199 PHE A N 1
ATOM 1638 C CA . PHE A 1 199 ? -9.940 -14.324 7.467 1.00 96.12 199 PHE A CA 1
ATOM 1639 C C . PHE A 1 199 ? -10.106 -15.726 8.061 1.00 96.12 199 PHE A C 1
ATOM 1641 O O . PHE A 1 199 ? -11.210 -16.069 8.470 1.00 96.12 199 PHE A O 1
ATOM 1648 N N . TRP A 1 200 ? -9.003 -16.467 8.216 1.00 94.50 200 TRP A N 1
ATOM 1649 C CA . TRP A 1 200 ? -8.968 -17.788 8.852 1.00 94.50 200 TRP A CA 1
ATOM 1650 C C . TRP A 1 200 ? -9.667 -17.795 10.219 1.00 94.50 200 TRP A C 1
ATOM 1652 O O . TRP A 1 200 ? -10.557 -18.604 10.464 1.00 94.50 200 TRP A O 1
ATOM 1662 N N . THR A 1 201 ? -9.337 -16.846 11.097 1.00 93.25 201 THR A N 1
ATOM 1663 C CA . THR A 1 201 ? -9.993 -16.749 12.412 1.00 93.25 201 THR A CA 1
ATOM 1664 C C . THR A 1 201 ? -11.446 -16.264 12.347 1.00 93.25 201 THR A C 1
ATOM 1666 O O . THR A 1 201 ? -12.246 -16.616 13.208 1.00 93.25 201 THR A O 1
ATOM 1669 N N . GLU A 1 202 ? -11.810 -15.450 11.351 1.00 91.25 202 GLU A N 1
ATOM 1670 C CA . GLU A 1 202 ? -13.165 -14.903 11.195 1.00 91.25 202 GLU A CA 1
ATOM 1671 C C . GLU A 1 202 ? -14.158 -15.944 10.653 1.00 91.25 202 GLU A C 1
ATOM 1673 O O . GLU A 1 202 ? -15.339 -15.857 10.981 1.00 91.25 202 GLU A O 1
ATOM 1678 N N . ILE A 1 203 ? -13.697 -16.955 9.905 1.00 92.50 203 ILE A N 1
ATOM 1679 C CA . ILE A 1 203 ? -14.517 -18.111 9.489 1.00 92.50 203 ILE A CA 1
ATOM 1680 C C . ILE A 1 203 ? -14.633 -19.199 10.570 1.00 92.50 203 ILE A C 1
ATOM 1682 O O . ILE A 1 203 ? -15.194 -20.261 10.322 1.00 92.50 203 ILE A O 1
ATOM 1686 N N . GLY A 1 204 ? -14.118 -18.942 11.777 1.00 88.69 204 GLY A N 1
ATOM 1687 C CA . GLY A 1 204 ? -14.248 -19.838 12.928 1.00 88.69 204 GLY A CA 1
ATOM 1688 C C . GLY A 1 204 ? -13.143 -20.885 13.060 1.00 88.69 204 GLY A C 1
ATOM 1689 O O . GLY A 1 204 ? -13.235 -21.748 13.931 1.00 88.69 204 GLY A O 1
ATOM 1690 N N . LEU A 1 205 ? -12.082 -20.817 12.247 1.00 90.62 205 LEU A N 1
ATOM 1691 C CA . LEU A 1 205 ? -10.940 -21.716 12.402 1.00 90.62 205 LEU A CA 1
ATOM 1692 C C . LEU A 1 205 ? -10.047 -21.285 13.573 1.00 90.62 205 LEU A C 1
ATOM 1694 O O . LEU A 1 205 ? -10.006 -20.121 13.985 1.00 90.62 205 LEU A O 1
ATOM 1698 N N . ARG A 1 206 ? -9.308 -22.255 14.120 1.00 89.94 206 ARG A N 1
ATOM 1699 C CA . ARG A 1 206 ? -8.494 -22.078 15.326 1.00 89.94 206 ARG A CA 1
ATOM 1700 C C . ARG A 1 206 ? -7.433 -20.989 15.132 1.00 89.94 206 ARG A C 1
ATOM 1702 O O . ARG A 1 206 ? -6.629 -21.051 14.203 1.00 89.94 206 ARG A O 1
ATOM 1709 N N . GLY A 1 207 ? -7.420 -20.018 16.045 1.00 85.62 207 GLY A N 1
ATOM 1710 C CA . GLY A 1 207 ? -6.365 -19.011 16.147 1.00 85.62 207 GLY A CA 1
ATOM 1711 C C . GLY A 1 207 ? -5.088 -19.558 16.793 1.00 85.62 207 GLY A C 1
ATOM 1712 O O . GLY A 1 207 ? -5.109 -20.549 17.522 1.00 85.62 207 GLY A O 1
ATOM 1713 N N . ALA A 1 208 ? -3.968 -18.888 16.539 1.00 82.81 208 ALA A N 1
ATOM 1714 C CA . ALA A 1 208 ? -2.690 -19.168 17.176 1.00 82.81 208 ALA A CA 1
ATOM 1715 C C . ALA A 1 208 ? -2.746 -18.906 18.692 1.00 82.81 208 ALA A C 1
ATOM 1717 O O . ALA A 1 208 ? -3.375 -17.949 19.145 1.00 82.81 208 ALA A O 1
ATOM 1718 N N . CYS A 1 209 ? -2.008 -19.703 19.471 1.00 82.25 209 CYS A N 1
ATOM 1719 C CA . CYS A 1 209 ? -1.889 -19.548 20.929 1.00 82.25 209 CYS A CA 1
ATOM 1720 C C . CYS A 1 209 ? -1.002 -18.361 21.359 1.00 82.25 209 CYS A C 1
ATOM 1722 O O . CYS A 1 209 ? -0.773 -18.149 22.545 1.00 82.25 209 CYS A O 1
ATOM 1724 N N . PHE A 1 210 ? -0.471 -17.598 20.406 1.00 82.44 210 PHE A N 1
ATOM 1725 C CA . PHE A 1 210 ? 0.409 -16.453 20.626 1.00 82.44 210 PHE A CA 1
ATOM 1726 C C . PHE A 1 210 ? -0.105 -15.245 19.826 1.00 82.44 210 PHE A C 1
ATOM 1728 O O . PHE A 1 210 ? -0.892 -15.423 18.892 1.00 82.44 210 PHE A O 1
ATOM 1735 N N . PRO A 1 211 ? 0.320 -14.003 20.141 1.00 85.69 211 PRO A N 1
ATOM 1736 C CA . PRO A 1 211 ? -0.159 -12.797 19.462 1.00 85.69 211 PRO A CA 1
ATOM 1737 C C . PRO A 1 211 ? 0.421 -12.659 18.041 1.00 85.69 211 PRO A C 1
ATOM 1739 O O . PRO A 1 211 ? 1.189 -11.742 17.754 1.00 85.69 211 PRO A O 1
ATOM 1742 N N . PHE A 1 212 ? 0.031 -13.563 17.136 1.00 91.00 212 PHE A N 1
ATOM 1743 C CA . PHE A 1 212 ? 0.549 -13.708 15.772 1.00 91.00 212 PHE A CA 1
ATOM 1744 C C . PHE A 1 212 ? 0.580 -12.384 15.010 1.00 91.00 212 PHE A C 1
ATOM 1746 O O . PHE A 1 212 ? 1.640 -11.925 14.596 1.00 91.00 212 PHE A O 1
ATOM 1753 N N . VAL A 1 213 ? -0.571 -11.712 14.919 1.00 91.62 213 VAL A N 1
ATOM 1754 C CA . VAL A 1 213 ? -0.701 -10.427 14.216 1.00 91.62 213 VAL A CA 1
ATOM 1755 C C . VAL A 1 213 ? 0.249 -9.375 14.791 1.00 91.62 213 VAL A C 1
ATOM 1757 O O . VAL A 1 213 ? 0.895 -8.657 14.033 1.00 91.62 213 VAL A O 1
ATOM 1760 N N . GLY A 1 214 ? 0.353 -9.301 16.121 1.00 89.75 214 GLY A N 1
ATOM 1761 C CA . GLY A 1 214 ? 1.227 -8.338 16.783 1.00 89.75 214 GLY A CA 1
ATOM 1762 C C . GLY A 1 214 ? 2.711 -8.625 16.536 1.00 89.75 214 GLY A C 1
ATOM 1763 O O . GLY A 1 214 ? 3.499 -7.701 16.341 1.00 89.75 214 GLY A O 1
ATOM 1764 N N . ASN A 1 215 ? 3.096 -9.901 16.487 1.00 91.50 215 ASN A N 1
ATOM 1765 C CA . ASN A 1 215 ? 4.465 -10.309 16.173 1.00 91.50 215 ASN A CA 1
ATOM 1766 C C . ASN A 1 215 ? 4.819 -10.017 14.708 1.00 91.50 215 ASN A C 1
ATOM 1768 O O . ASN A 1 215 ? 5.864 -9.427 14.456 1.00 91.50 215 ASN A O 1
ATOM 1772 N N . CYS A 1 216 ? 3.939 -10.334 13.752 1.00 94.00 216 CYS A N 1
ATOM 1773 C CA . CYS A 1 216 ? 4.151 -9.995 12.339 1.00 94.00 216 CYS A CA 1
ATOM 1774 C C . CYS A 1 216 ? 4.313 -8.483 12.134 1.00 94.00 216 CYS A C 1
ATOM 1776 O O . CYS A 1 216 ? 5.202 -8.048 11.409 1.00 94.00 216 CYS A O 1
ATOM 1778 N N . GLN A 1 217 ? 3.486 -7.672 12.801 1.00 93.19 217 GLN A N 1
ATOM 1779 C CA . GLN A 1 217 ? 3.601 -6.213 12.748 1.00 93.19 217 GLN A CA 1
ATOM 1780 C C . GLN A 1 217 ? 4.907 -5.708 13.372 1.00 93.19 217 GLN A C 1
ATOM 1782 O O . GLN A 1 217 ? 5.534 -4.816 12.808 1.00 93.19 217 GLN A O 1
ATOM 1787 N N . ALA A 1 218 ? 5.345 -6.285 14.495 1.00 91.75 218 ALA A N 1
ATOM 1788 C CA . ALA A 1 218 ? 6.623 -5.931 15.109 1.00 91.75 218 ALA A CA 1
ATOM 1789 C C . ALA A 1 218 ? 7.808 -6.245 14.178 1.00 91.75 218 ALA A C 1
ATOM 1791 O O . ALA A 1 218 ? 8.684 -5.401 14.008 1.00 91.75 218 ALA A O 1
ATOM 1792 N N . ILE A 1 219 ? 7.798 -7.416 13.528 1.00 94.12 219 ILE A N 1
ATOM 1793 C CA . ILE A 1 219 ? 8.813 -7.808 12.539 1.00 94.12 219 ILE A CA 1
ATOM 1794 C C . ILE A 1 219 ? 8.819 -6.827 11.364 1.00 94.12 219 ILE A C 1
ATOM 1796 O O . ILE A 1 219 ? 9.875 -6.309 11.015 1.00 94.12 219 ILE A O 1
ATOM 1800 N N . LEU A 1 220 ? 7.646 -6.513 10.800 1.00 95.12 220 LEU A N 1
ATOM 1801 C CA . LEU A 1 220 ? 7.520 -5.552 9.703 1.00 95.12 220 LEU A CA 1
ATOM 1802 C C . LEU A 1 220 ? 8.132 -4.194 10.067 1.00 95.12 220 LEU A C 1
ATOM 1804 O O . LEU A 1 220 ? 8.944 -3.668 9.311 1.00 95.12 220 LEU A O 1
ATOM 1808 N N . LEU A 1 221 ? 7.763 -3.635 11.222 1.00 93.19 221 LEU A N 1
ATOM 1809 C CA . LEU A 1 221 ? 8.278 -2.341 11.680 1.00 93.19 221 LEU A CA 1
ATOM 1810 C C . LEU A 1 221 ? 9.794 -2.379 11.912 1.00 93.19 221 LEU A C 1
ATOM 1812 O O . LEU A 1 221 ? 10.495 -1.437 11.540 1.00 93.19 221 LEU A O 1
ATOM 1816 N N . GLY A 1 222 ? 10.311 -3.481 12.464 1.00 93.56 222 GLY A N 1
ATOM 1817 C CA . GLY A 1 222 ? 11.747 -3.711 12.610 1.00 93.56 222 GLY A CA 1
ATOM 1818 C C . GLY A 1 222 ? 12.471 -3.708 11.262 1.00 93.56 222 GLY A C 1
ATOM 1819 O O . GLY A 1 222 ? 13.404 -2.929 11.071 1.00 93.56 222 GLY A O 1
ATOM 1820 N N . CYS A 1 223 ? 11.999 -4.502 10.296 1.00 95.69 223 CYS A N 1
ATOM 1821 C CA . CYS A 1 223 ? 12.563 -4.549 8.945 1.00 95.69 223 CYS A CA 1
ATOM 1822 C C . CYS A 1 223 ? 12.517 -3.179 8.253 1.00 95.69 223 CYS A C 1
ATOM 1824 O O . CYS A 1 223 ? 13.520 -2.755 7.686 1.00 95.69 223 CYS A O 1
ATOM 1826 N N . MET A 1 224 ? 11.394 -2.455 8.345 1.00 94.50 224 MET A N 1
ATOM 1827 C CA . MET A 1 224 ? 11.276 -1.102 7.785 1.00 94.50 224 MET A CA 1
ATOM 1828 C C . MET A 1 224 ? 12.306 -0.151 8.382 1.00 94.50 224 MET A C 1
ATOM 1830 O O . MET A 1 224 ? 12.960 0.581 7.645 1.00 94.50 224 MET A O 1
ATOM 1834 N N . THR A 1 225 ? 12.478 -0.183 9.704 1.00 93.06 225 THR A N 1
ATOM 1835 C CA . THR A 1 225 ? 13.433 0.679 10.412 1.00 93.06 225 THR A CA 1
ATOM 1836 C C . THR A 1 225 ? 14.866 0.392 9.963 1.00 93.06 225 THR A C 1
ATOM 1838 O O . THR A 1 225 ? 15.595 1.320 9.615 1.00 93.06 225 THR A O 1
ATOM 1841 N N . VAL A 1 226 ? 15.252 -0.886 9.886 1.00 94.69 226 VAL A N 1
ATOM 1842 C CA . VAL A 1 226 ? 16.575 -1.298 9.387 1.00 94.69 226 VAL A CA 1
ATOM 1843 C C . VAL A 1 226 ? 16.786 -0.831 7.946 1.00 94.69 226 VAL A C 1
ATOM 1845 O O . VAL A 1 226 ? 17.836 -0.277 7.623 1.00 94.69 226 VAL A O 1
ATOM 1848 N N . CYS A 1 227 ? 15.788 -0.989 7.074 1.00 95.06 227 CYS A N 1
ATOM 1849 C CA . CYS A 1 227 ? 15.900 -0.523 5.697 1.00 95.06 227 CYS A CA 1
ATOM 1850 C C . CYS A 1 227 ? 15.985 1.006 5.592 1.00 95.06 227 CYS A C 1
ATOM 1852 O O . CYS A 1 227 ? 16.765 1.492 4.780 1.00 95.06 227 CYS A O 1
ATOM 1854 N N . HIS A 1 228 ? 15.255 1.768 6.414 1.00 94.81 228 HIS A N 1
ATOM 1855 C CA . HIS A 1 228 ? 15.392 3.228 6.476 1.00 94.81 228 HIS A CA 1
ATOM 1856 C C . HIS A 1 228 ? 16.827 3.639 6.832 1.00 94.81 228 HIS A C 1
ATOM 1858 O O . HIS A 1 228 ? 17.403 4.486 6.149 1.00 94.81 228 HIS A O 1
ATOM 1864 N N . VAL A 1 229 ? 17.440 2.998 7.831 1.00 94.19 229 VAL A N 1
ATOM 1865 C CA . VAL A 1 229 ? 18.859 3.223 8.154 1.00 94.19 229 VAL A CA 1
ATOM 1866 C C . VAL A 1 229 ? 19.747 2.889 6.951 1.00 94.19 229 VAL A C 1
ATOM 1868 O O . VAL A 1 229 ? 20.605 3.687 6.585 1.00 94.19 229 VAL A O 1
ATOM 1871 N N . GLY A 1 230 ? 19.492 1.770 6.266 1.00 94.06 230 GLY A N 1
ATOM 1872 C CA . GLY A 1 230 ? 20.222 1.394 5.051 1.00 94.06 230 GLY A CA 1
ATOM 1873 C C . GLY A 1 230 ? 20.131 2.435 3.926 1.00 94.06 230 GLY A C 1
ATOM 1874 O O . GLY A 1 230 ? 21.136 2.739 3.285 1.00 94.06 230 GLY A O 1
ATOM 1875 N N . VAL A 1 231 ? 18.954 3.029 3.709 1.00 94.88 231 VAL A N 1
ATOM 1876 C CA . VAL A 1 231 ? 18.751 4.109 2.725 1.00 94.88 231 VAL A CA 1
ATOM 1877 C C . VAL A 1 231 ? 19.568 5.337 3.100 1.00 94.88 231 VAL A C 1
ATOM 1879 O O . VAL A 1 231 ? 20.232 5.899 2.232 1.00 94.88 231 VAL A O 1
ATOM 1882 N N . LEU A 1 232 ? 19.562 5.722 4.380 1.00 94.12 232 LEU A N 1
ATOM 1883 C CA . LEU A 1 232 ? 20.354 6.845 4.875 1.00 94.12 232 LEU A CA 1
ATOM 1884 C C . LEU A 1 232 ? 21.852 6.605 4.656 1.00 94.12 232 LEU A C 1
ATOM 1886 O O . LEU A 1 232 ? 22.531 7.462 4.099 1.00 94.12 232 LEU A O 1
ATOM 1890 N N . CYS A 1 233 ? 22.359 5.422 5.012 1.00 94.06 233 CYS A N 1
ATOM 1891 C CA . CYS A 1 233 ? 23.758 5.059 4.784 1.00 94.06 233 CYS A CA 1
ATOM 1892 C C . CYS A 1 233 ? 24.134 5.144 3.296 1.00 94.06 233 CYS A C 1
ATOM 1894 O O . CYS A 1 233 ? 25.145 5.752 2.950 1.00 94.06 233 CYS A O 1
ATOM 1896 N N . ILE A 1 234 ? 23.309 4.586 2.402 1.00 92.31 234 ILE A N 1
ATOM 1897 C CA . ILE A 1 234 ? 23.561 4.642 0.953 1.00 92.31 234 ILE A CA 1
ATOM 1898 C C . ILE A 1 234 ? 23.506 6.083 0.442 1.00 92.31 234 ILE A C 1
ATOM 1900 O O . ILE A 1 234 ? 24.346 6.468 -0.370 1.00 92.31 234 ILE A O 1
ATOM 1904 N N . HIS A 1 235 ? 22.544 6.879 0.910 1.00 92.06 235 HIS A N 1
ATOM 1905 C CA . HIS A 1 235 ? 22.406 8.279 0.527 1.00 92.06 235 HIS A CA 1
ATOM 1906 C C . HIS A 1 235 ? 23.656 9.090 0.879 1.00 92.06 235 HIS A C 1
ATOM 1908 O O . HIS A 1 235 ? 24.134 9.843 0.037 1.00 92.06 235 HIS A O 1
ATOM 1914 N N . LEU A 1 236 ? 24.204 8.895 2.084 1.00 91.94 236 LEU A N 1
ATOM 1915 C CA . LEU A 1 236 ? 25.383 9.617 2.568 1.00 91.94 236 LEU A CA 1
ATOM 1916 C C . LEU A 1 236 ? 26.677 9.197 1.856 1.00 91.94 236 LEU A C 1
ATOM 1918 O O . LEU A 1 236 ? 27.524 10.040 1.580 1.00 91.94 236 LEU A O 1
ATOM 1922 N N . VAL A 1 237 ? 26.840 7.910 1.532 1.00 90.19 237 VAL A N 1
ATOM 1923 C CA . VAL A 1 237 ? 28.041 7.422 0.826 1.00 90.19 237 VAL A CA 1
ATOM 1924 C C . VAL A 1 237 ? 28.014 7.778 -0.667 1.00 90.19 237 VAL A C 1
ATOM 1926 O O . VAL A 1 237 ? 29.056 7.951 -1.303 1.00 90.19 237 VAL A O 1
ATOM 1929 N N . LYS A 1 238 ? 26.827 7.891 -1.269 1.00 84.12 238 LYS A N 1
ATOM 1930 C CA . LYS A 1 238 ? 26.670 8.113 -2.709 1.00 84.12 238 LYS A CA 1
ATOM 1931 C C . LYS A 1 238 ? 26.721 9.604 -3.055 1.00 84.12 238 LYS A C 1
ATOM 1933 O O . LYS A 1 238 ? 25.816 10.353 -2.714 1.00 84.12 238 LYS A O 1
ATOM 1938 N N . ARG A 1 239 ? 27.686 10.010 -3.893 1.00 80.75 239 ARG A N 1
ATOM 1939 C CA . ARG A 1 239 ? 27.864 11.411 -4.351 1.00 80.75 239 ARG A CA 1
ATOM 1940 C C . ARG A 1 239 ? 26.630 12.075 -4.984 1.00 80.75 239 ARG A C 1
ATOM 1942 O O . ARG A 1 239 ? 26.552 13.292 -4.998 1.00 80.75 239 ARG A O 1
ATOM 1949 N N . GLY A 1 240 ? 25.695 11.301 -5.534 1.00 83.38 240 GLY A N 1
ATOM 1950 C CA . GLY A 1 240 ? 24.482 11.825 -6.176 1.00 83.38 240 GLY A CA 1
ATOM 1951 C C . GLY A 1 240 ? 23.210 11.712 -5.336 1.00 83.38 240 GLY A C 1
ATOM 1952 O O . GLY A 1 240 ? 22.152 12.098 -5.811 1.00 83.38 240 GLY A O 1
ATOM 1953 N N . GLY A 1 241 ? 23.272 11.134 -4.134 1.00 90.50 241 GLY A N 1
ATOM 1954 C CA . GLY A 1 241 ? 22.091 10.903 -3.308 1.00 90.50 241 GLY A CA 1
ATOM 1955 C C . GLY A 1 241 ? 21.054 9.943 -3.917 1.00 90.50 241 GLY A C 1
ATOM 1956 O O . GLY A 1 241 ? 21.341 9.115 -4.795 1.00 90.50 241 GLY A O 1
ATOM 1957 N N . CYS A 1 242 ? 19.830 10.039 -3.396 1.00 93.81 242 CYS A N 1
ATOM 1958 C CA . CYS A 1 242 ? 18.704 9.165 -3.719 1.00 93.81 242 CYS A CA 1
ATOM 1959 C C . CYS A 1 242 ? 17.506 10.009 -4.144 1.00 93.81 242 CYS A C 1
ATOM 1961 O O . CYS A 1 242 ? 17.264 11.083 -3.588 1.00 93.81 242 CYS A O 1
ATOM 1963 N N . ASN A 1 243 ? 16.741 9.518 -5.113 1.00 95.12 243 ASN A N 1
ATOM 1964 C CA . ASN A 1 243 ? 15.572 10.234 -5.600 1.00 95.12 243 ASN A CA 1
ATOM 1965 C C . ASN A 1 243 ? 14.482 10.342 -4.522 1.00 95.12 243 ASN A C 1
ATOM 1967 O O . ASN A 1 243 ? 14.236 9.380 -3.785 1.00 95.12 243 ASN A O 1
ATOM 1971 N N . GLY A 1 244 ? 13.831 11.504 -4.442 1.00 95.50 244 GLY A N 1
ATOM 1972 C CA . GLY A 1 244 ? 12.750 11.753 -3.487 1.00 95.50 244 GLY A CA 1
ATOM 1973 C C . GLY A 1 244 ? 13.190 11.776 -2.017 1.00 95.50 244 GLY A C 1
ATOM 1974 O O . GLY A 1 244 ? 12.393 11.426 -1.149 1.00 95.50 244 GLY A O 1
ATOM 1975 N N . ILE A 1 245 ? 14.438 12.165 -1.714 1.00 94.06 245 ILE A N 1
ATOM 1976 C CA . ILE A 1 245 ? 14.972 12.134 -0.339 1.00 94.06 245 ILE A CA 1
ATOM 1977 C C . ILE A 1 245 ? 14.174 13.003 0.651 1.00 94.06 245 ILE A C 1
ATOM 1979 O O . ILE A 1 245 ? 13.987 12.601 1.794 1.00 94.06 245 ILE A O 1
ATOM 1983 N N . GLY A 1 246 ? 13.636 14.149 0.215 1.00 93.00 246 GLY A N 1
ATOM 1984 C CA . GLY A 1 246 ? 12.797 15.004 1.067 1.00 93.00 246 GLY A CA 1
ATOM 1985 C C . GLY A 1 246 ? 11.499 14.312 1.501 1.00 93.00 246 GLY A C 1
ATOM 1986 O O . GLY A 1 246 ? 11.168 14.288 2.685 1.00 93.00 246 GLY A O 1
ATOM 1987 N N . ALA A 1 247 ? 10.807 13.660 0.560 1.00 94.69 247 ALA A N 1
ATOM 1988 C CA . ALA A 1 247 ? 9.622 12.853 0.854 1.00 94.69 247 ALA A CA 1
ATOM 1989 C C . ALA A 1 247 ? 9.967 11.628 1.717 1.00 94.69 247 ALA A C 1
ATOM 1991 O O . ALA A 1 247 ? 9.240 11.296 2.654 1.00 94.69 247 ALA A O 1
ATOM 1992 N N . TRP A 1 248 ? 11.113 10.991 1.450 1.00 95.62 248 TRP A N 1
ATOM 1993 C CA . TRP A 1 248 ? 11.620 9.899 2.277 1.00 95.62 248 TRP A CA 1
ATOM 1994 C C . TRP A 1 248 ? 11.874 10.342 3.721 1.00 95.62 248 TRP A C 1
ATOM 1996 O O . TRP A 1 248 ? 11.509 9.604 4.635 1.00 95.62 248 TRP A O 1
ATOM 2006 N N . LEU A 1 249 ? 12.444 11.529 3.952 1.00 94.69 249 LEU A N 1
ATOM 2007 C CA . LEU A 1 249 ? 12.693 12.048 5.298 1.00 94.69 249 LEU A CA 1
ATOM 2008 C C . LEU A 1 249 ? 11.376 12.231 6.060 1.00 94.69 249 LEU A C 1
ATOM 2010 O O . LEU A 1 249 ? 11.233 11.719 7.169 1.00 94.69 249 LEU A O 1
ATOM 2014 N N . PHE A 1 250 ? 10.389 12.878 5.435 1.00 92.75 250 PHE A N 1
ATOM 2015 C CA . PHE A 1 250 ? 9.053 13.043 6.011 1.00 92.75 250 PHE A CA 1
ATOM 2016 C C . PHE A 1 250 ? 8.408 11.692 6.365 1.00 92.75 250 PHE A C 1
ATOM 2018 O O . PHE A 1 250 ? 7.941 11.485 7.487 1.00 92.75 250 PHE A O 1
ATOM 2025 N N . ASN A 1 251 ? 8.466 10.729 5.444 1.00 93.62 251 ASN A N 1
ATOM 2026 C CA . ASN A 1 251 ? 7.932 9.386 5.657 1.00 93.62 251 ASN A CA 1
ATOM 2027 C C . ASN A 1 251 ? 8.691 8.615 6.747 1.00 93.62 251 ASN A C 1
ATOM 2029 O O . ASN A 1 251 ? 8.079 7.871 7.512 1.00 93.62 251 ASN A O 1
ATOM 2033 N N . SER A 1 252 ? 10.004 8.817 6.862 1.00 93.62 252 SER A N 1
ATOM 2034 C CA . SER A 1 252 ? 10.837 8.213 7.908 1.00 93.62 252 SER A CA 1
ATOM 2035 C C . SER A 1 252 ? 10.451 8.726 9.294 1.00 93.62 252 SER A C 1
ATOM 2037 O O . SER A 1 252 ? 10.316 7.929 10.219 1.00 93.62 252 SER A O 1
ATOM 2039 N N . VAL A 1 253 ? 10.200 10.033 9.433 1.00 92.19 253 VAL A N 1
ATOM 2040 C CA . VAL A 1 253 ? 9.723 10.635 10.689 1.00 92.19 253 VAL A CA 1
ATOM 2041 C C . VAL A 1 253 ? 8.354 10.073 11.073 1.00 92.19 253 VAL A C 1
ATOM 2043 O O . VAL A 1 253 ? 8.171 9.623 12.205 1.00 92.19 253 VAL A O 1
ATOM 2046 N N . LEU A 1 254 ? 7.404 10.022 10.133 1.00 89.00 254 LEU A N 1
ATOM 2047 C CA . LEU A 1 254 ? 6.082 9.438 10.384 1.00 89.00 254 LEU A CA 1
ATOM 2048 C C . LEU A 1 254 ? 6.171 7.963 10.799 1.00 89.00 254 LEU A C 1
ATOM 2050 O O . LEU A 1 254 ? 5.547 7.558 11.782 1.00 89.00 254 LEU A O 1
ATOM 2054 N N . ASN A 1 255 ? 6.979 7.168 10.095 1.00 90.56 255 ASN A N 1
ATOM 2055 C CA . ASN A 1 255 ? 7.198 5.762 10.427 1.00 90.56 255 ASN A CA 1
ATOM 2056 C C . ASN A 1 255 ? 7.848 5.591 11.805 1.00 90.56 255 ASN A C 1
ATOM 2058 O O . ASN A 1 255 ? 7.448 4.694 12.550 1.00 90.56 255 ASN A O 1
ATOM 2062 N N . ALA A 1 256 ? 8.797 6.452 12.182 1.00 91.19 256 ALA A N 1
ATOM 2063 C CA . ALA A 1 256 ? 9.409 6.432 13.508 1.00 91.19 256 ALA A CA 1
ATOM 2064 C C . ALA A 1 256 ? 8.372 6.714 14.606 1.00 91.19 256 ALA A C 1
ATOM 2066 O O . ALA A 1 256 ? 8.277 5.951 15.567 1.00 91.19 256 ALA A O 1
ATOM 2067 N N . VAL A 1 257 ? 7.528 7.738 14.436 1.00 89.75 257 VAL A N 1
ATOM 2068 C CA . VAL A 1 257 ? 6.442 8.055 15.382 1.00 89.75 257 VAL A CA 1
ATOM 2069 C C . VAL A 1 257 ? 5.471 6.879 15.524 1.00 89.75 257 VAL A C 1
ATOM 2071 O O . VAL A 1 257 ? 5.166 6.462 16.643 1.00 89.75 257 VAL A O 1
ATOM 2074 N N . ILE A 1 258 ? 5.018 6.296 14.410 1.00 87.94 258 ILE A N 1
ATOM 2075 C CA . ILE A 1 258 ? 4.122 5.127 14.414 1.00 87.94 258 ILE A CA 1
ATOM 2076 C C . ILE A 1 258 ? 4.778 3.940 15.126 1.00 87.94 258 ILE A C 1
ATOM 2078 O O . ILE A 1 258 ? 4.137 3.284 15.951 1.00 87.94 258 ILE A O 1
ATOM 2082 N N . THR A 1 259 ? 6.057 3.686 14.846 1.00 89.31 259 THR A N 1
ATOM 2083 C CA . THR A 1 259 ? 6.827 2.597 15.457 1.00 89.31 259 THR A CA 1
ATOM 2084 C C . THR A 1 259 ? 6.940 2.787 16.965 1.00 89.31 259 THR A C 1
ATOM 2086 O O . THR A 1 259 ? 6.670 1.852 17.716 1.00 89.31 259 THR A O 1
ATOM 2089 N N . LEU A 1 260 ? 7.244 3.999 17.434 1.00 90.62 260 LEU A N 1
ATOM 2090 C CA . LEU A 1 260 ? 7.321 4.313 18.862 1.00 90.62 260 LEU A CA 1
ATOM 2091 C C . LEU A 1 260 ? 5.971 4.121 19.566 1.00 90.62 260 LEU A C 1
ATOM 2093 O O . LEU A 1 260 ? 5.906 3.499 20.630 1.00 90.62 260 LEU A O 1
ATOM 2097 N N . LEU A 1 261 ? 4.880 4.602 18.964 1.00 88.75 261 LEU A N 1
ATOM 2098 C CA . LEU A 1 261 ? 3.528 4.412 19.497 1.00 88.75 261 LEU A CA 1
ATOM 2099 C C . LEU A 1 261 ? 3.151 2.926 19.566 1.00 88.75 261 LEU A C 1
ATOM 2101 O O . LEU A 1 261 ? 2.597 2.471 20.572 1.00 88.75 261 LEU A O 1
ATOM 2105 N N . TYR A 1 262 ? 3.488 2.162 18.525 1.00 88.38 262 TYR A N 1
ATOM 2106 C CA . TYR A 1 262 ? 3.244 0.727 18.472 1.00 88.38 262 TYR A CA 1
ATOM 2107 C C . TYR A 1 262 ? 4.049 -0.028 19.533 1.00 88.38 262 TYR A C 1
ATOM 2109 O O . TYR A 1 262 ? 3.475 -0.809 20.290 1.00 88.38 262 TYR A O 1
ATOM 2117 N N . LEU A 1 263 ? 5.354 0.236 19.642 1.00 89.06 263 LEU A N 1
ATOM 2118 C CA . LEU A 1 263 ? 6.230 -0.391 20.632 1.00 89.06 263 LEU A CA 1
ATOM 2119 C C . LEU A 1 263 ? 5.764 -0.096 22.059 1.00 89.06 263 LEU A C 1
ATOM 2121 O O . LEU A 1 263 ? 5.691 -1.009 22.878 1.00 89.06 263 LEU A O 1
ATOM 2125 N N . LYS A 1 264 ? 5.347 1.142 22.351 1.00 89.81 264 LYS A N 1
ATOM 2126 C CA . LYS A 1 264 ? 4.780 1.505 23.659 1.00 89.81 264 LYS A CA 1
ATOM 2127 C C . LYS A 1 264 ? 3.551 0.659 24.000 1.00 89.81 264 LYS A C 1
ATOM 2129 O O . LYS A 1 264 ? 3.442 0.145 25.115 1.00 89.81 264 LYS A O 1
ATOM 2134 N N . PHE A 1 265 ? 2.629 0.491 23.050 1.00 85.81 265 PHE A N 1
ATOM 2135 C CA . PHE A 1 265 ? 1.446 -0.353 23.237 1.00 85.81 265 PHE A CA 1
ATOM 2136 C C . PHE A 1 265 ? 1.810 -1.838 23.384 1.00 85.81 265 PHE A C 1
ATOM 2138 O O . PHE A 1 265 ? 1.276 -2.536 24.252 1.00 85.81 265 PHE A O 1
ATOM 2145 N N . TYR A 1 266 ? 2.740 -2.313 22.561 1.00 86.75 266 TYR A N 1
ATOM 2146 C CA . TYR A 1 266 ? 3.193 -3.695 22.535 1.00 86.75 266 TYR A CA 1
ATOM 2147 C C . TYR A 1 266 ? 3.877 -4.099 23.849 1.00 86.75 266 TYR A C 1
ATOM 2149 O O . TYR A 1 266 ? 3.489 -5.090 24.469 1.00 86.75 266 TYR A O 1
ATOM 2157 N N . CYS A 1 267 ? 4.824 -3.289 24.331 1.00 88.44 267 CYS A N 1
ATOM 2158 C CA . CYS A 1 267 ? 5.520 -3.507 25.599 1.00 88.44 267 CYS A CA 1
ATOM 2159 C C . CYS A 1 267 ? 4.564 -3.445 26.795 1.00 88.44 267 CYS A C 1
ATOM 2161 O O . CYS A 1 267 ? 4.628 -4.304 27.674 1.00 88.44 267 CYS A O 1
ATOM 2163 N N . LYS A 1 268 ? 3.624 -2.488 26.806 1.00 89.31 268 LYS A N 1
ATOM 2164 C CA . LYS A 1 268 ? 2.591 -2.403 27.850 1.00 89.31 268 LYS A CA 1
ATOM 2165 C C . LYS A 1 268 ? 1.743 -3.675 27.906 1.00 89.31 268 LYS A C 1
ATOM 2167 O O . LYS A 1 268 ? 1.521 -4.214 28.986 1.00 89.31 268 LYS A O 1
ATOM 2172 N N . THR A 1 269 ? 1.312 -4.173 26.748 1.00 86.00 269 THR A N 1
ATOM 2173 C CA . THR A 1 269 ? 0.501 -5.396 26.646 1.00 86.00 269 THR A CA 1
ATOM 2174 C C . THR A 1 269 ? 1.280 -6.624 27.119 1.00 86.00 269 THR A C 1
ATOM 2176 O O . THR A 1 269 ? 0.758 -7.407 27.908 1.00 86.00 269 THR A O 1
ATOM 2179 N N . ARG A 1 270 ? 2.547 -6.767 26.707 1.00 85.31 270 ARG A N 1
ATOM 2180 C CA . ARG A 1 270 ? 3.411 -7.863 27.170 1.00 85.31 270 ARG A CA 1
ATOM 2181 C C . ARG A 1 270 ? 3.646 -7.818 28.678 1.00 85.31 270 ARG A C 1
ATOM 2183 O O . ARG A 1 270 ? 3.483 -8.839 29.329 1.00 85.31 270 ARG A O 1
ATOM 2190 N N . SER A 1 271 ? 3.950 -6.648 29.242 1.00 87.69 271 SER A N 1
ATOM 2191 C CA . SER A 1 271 ? 4.141 -6.494 30.691 1.00 87.69 271 SER A CA 1
ATOM 2192 C C . SER A 1 271 ? 2.889 -6.892 31.485 1.00 87.69 271 SER A C 1
ATOM 2194 O O . SER A 1 271 ? 2.997 -7.565 32.507 1.00 87.69 271 SER A O 1
ATOM 2196 N N . MET A 1 272 ? 1.696 -6.537 30.994 1.00 87.31 272 MET A N 1
ATOM 2197 C CA . MET A 1 272 ? 0.427 -6.956 31.604 1.00 87.31 272 MET A CA 1
ATOM 2198 C C . MET A 1 272 ? 0.223 -8.474 31.541 1.00 87.31 272 MET A C 1
ATOM 2200 O O . MET A 1 272 ? -0.195 -9.061 32.534 1.00 87.31 272 MET A O 1
ATOM 2204 N N . MET A 1 273 ? 0.552 -9.113 30.413 1.00 84.06 273 MET A N 1
ATOM 2205 C CA . MET A 1 273 ? 0.481 -10.573 30.273 1.00 84.06 273 MET A CA 1
ATOM 2206 C C . MET A 1 273 ? 1.460 -11.286 31.216 1.00 84.06 273 MET A C 1
ATOM 2208 O O . MET A 1 273 ? 1.074 -12.241 31.878 1.00 84.06 273 MET A O 1
ATOM 2212 N N . THR A 1 274 ? 2.699 -10.799 31.339 1.00 85.38 274 THR A N 1
ATOM 2213 C CA . THR A 1 274 ? 3.689 -11.371 32.266 1.00 85.38 274 THR A CA 1
ATOM 2214 C C . THR A 1 274 ? 3.227 -11.273 33.721 1.00 85.38 274 THR A C 1
ATOM 2216 O O . THR A 1 274 ? 3.334 -12.248 34.457 1.00 85.38 274 THR A O 1
ATOM 2219 N N . LYS A 1 275 ? 2.656 -10.130 34.131 1.00 85.88 275 LYS A N 1
ATOM 2220 C CA . LYS A 1 275 ? 2.091 -9.960 35.482 1.00 85.88 275 LYS A CA 1
ATOM 2221 C C . LYS A 1 275 ? 0.885 -10.869 35.732 1.00 85.88 275 LYS A C 1
ATOM 2223 O O . LYS A 1 275 ? 0.767 -11.429 36.812 1.00 85.88 275 LYS A O 1
ATOM 2228 N N . ALA A 1 276 ? 0.005 -11.039 34.744 1.00 81.81 276 ALA A N 1
ATOM 2229 C CA . ALA A 1 276 ? -1.143 -11.937 34.863 1.00 81.81 276 ALA A CA 1
ATOM 2230 C C . ALA A 1 276 ? -0.715 -13.406 35.026 1.00 81.81 276 ALA A C 1
ATOM 2232 O O . ALA A 1 276 ? -1.280 -14.117 35.853 1.00 81.81 276 ALA A O 1
ATOM 2233 N N . ASN A 1 277 ? 0.319 -13.836 34.298 1.00 78.75 277 ASN A N 1
ATOM 2234 C CA . ASN A 1 277 ? 0.876 -15.182 34.441 1.00 78.75 277 ASN A CA 1
ATOM 2235 C C . ASN A 1 277 ? 1.529 -15.395 35.815 1.00 78.75 277 ASN A C 1
ATOM 2237 O O . ASN A 1 277 ? 1.398 -16.471 36.374 1.00 78.75 277 ASN A O 1
ATOM 2241 N N . HIS A 1 278 ? 2.181 -14.375 36.383 1.00 77.25 278 HIS A N 1
ATOM 2242 C CA . HIS A 1 278 ? 2.748 -14.465 37.734 1.00 77.25 278 HIS A CA 1
ATOM 2243 C C . HIS A 1 278 ? 1.669 -14.483 38.832 1.00 77.25 278 HIS A C 1
ATOM 2245 O O . HIS A 1 278 ? 1.860 -15.098 39.870 1.00 77.25 278 HIS A O 1
ATOM 2251 N N . ASN A 1 279 ? 0.530 -13.815 38.637 1.00 77.12 279 ASN A N 1
ATOM 2252 C CA . ASN A 1 279 ? -0.561 -13.817 39.623 1.00 77.12 279 ASN A CA 1
ATOM 2253 C C . ASN A 1 279 ? -1.446 -15.077 39.560 1.00 77.12 279 ASN A C 1
ATOM 2255 O O . ASN A 1 279 ? -2.366 -15.204 40.363 1.00 77.12 279 ASN A O 1
ATOM 2259 N N . THR A 1 280 ? -1.242 -15.949 38.569 1.00 73.69 280 THR A N 1
ATOM 2260 C CA . THR A 1 280 ? -2.016 -17.192 38.382 1.00 73.69 280 THR A CA 1
ATOM 2261 C C . THR A 1 280 ? -1.245 -18.450 38.782 1.00 73.69 280 THR A C 1
ATOM 2263 O O . THR A 1 280 ? -1.830 -19.531 38.770 1.00 73.69 280 THR A O 1
ATOM 2266 N N . THR A 1 281 ? 0.031 -18.304 39.146 1.00 59.09 281 THR A N 1
ATOM 2267 C CA . THR A 1 281 ? 0.869 -19.317 39.807 1.00 59.09 281 THR A CA 1
ATOM 2268 C C . THR A 1 281 ? 0.918 -19.054 41.299 1.00 59.09 281 THR A C 1
ATOM 2270 O O . THR A 1 281 ? 0.772 -20.027 42.063 1.00 59.09 281 THR A O 1
#

Radius of gyration: 20.85 Å; chains: 1; bounding box: 60×40×62 Å

GO terms:
  GO:0005783 endoplasmic reticulum (C, IDA)